Protein AF-0000000084386180 (afdb_homodimer)

Structure (mmCIF, N/CA/C/O backbone):
data_AF-0000000084386180-model_v1
#
loop_
_entity.id
_entity.type
_entity.pdbx_description
1 polymer 'Integral membrane protein'
#
loop_
_atom_site.group_PDB
_atom_site.id
_atom_site.type_symbol
_atom_site.label_atom_id
_atom_site.label_alt_id
_atom_site.label_comp_id
_atom_site.label_asym_id
_atom_site.label_entity_id
_atom_site.label_seq_id
_atom_site.pdbx_PDB_ins_code
_atom_site.Cartn_x
_atom_site.Cartn_y
_atom_site.Cartn_z
_atom_site.occupancy
_atom_site.B_iso_or_equiv
_atom_site.auth_seq_id
_atom_site.auth_comp_id
_atom_site.auth_asym_id
_atom_site.auth_atom_id
_atom_site.pdbx_PDB_model_num
ATOM 1 N N . MET A 1 1 ? 19.297 17.406 8.461 1 89.31 1 MET A N 1
ATOM 2 C CA . MET A 1 1 ? 19.734 17.156 7.094 1 89.31 1 MET A CA 1
ATOM 3 C C . MET A 1 1 ? 20.016 15.68 6.871 1 89.31 1 MET A C 1
ATOM 5 O O . MET A 1 1 ? 19.453 15.062 5.961 1 89.31 1 MET A O 1
ATOM 9 N N . PHE A 1 2 ? 20.781 15.023 7.824 1 96.31 2 PHE A N 1
ATOM 10 C CA . PHE A 1 2 ? 21.109 13.617 7.652 1 96.31 2 PHE A CA 1
ATOM 11 C C . PHE A 1 2 ? 19.859 12.75 7.668 1 96.31 2 PHE A C 1
ATOM 13 O O . PHE A 1 2 ? 19.75 11.789 6.902 1 96.31 2 PHE A O 1
ATOM 20 N N . GLY A 1 3 ? 18.938 13.117 8.461 1 98.44 3 GLY A N 1
ATOM 21 C CA . GLY A 1 3 ? 17.672 12.375 8.484 1 98.44 3 GLY A CA 1
ATOM 22 C C . GLY A 1 3 ? 16.938 12.414 7.156 1 98.44 3 GLY A C 1
ATOM 23 O O . GLY A 1 3 ? 16.375 11.398 6.727 1 98.44 3 GLY A O 1
ATOM 24 N N . ARG A 1 4 ? 17.031 13.508 6.52 1 98.62 4 ARG A N 1
ATOM 25 C CA . ARG A 1 4 ? 16.391 13.641 5.215 1 98.62 4 ARG A CA 1
ATOM 26 C C . ARG 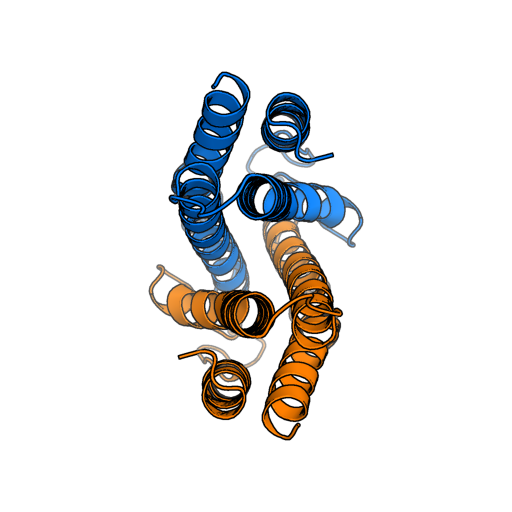A 1 4 ? 17.062 12.75 4.18 1 98.62 4 ARG A C 1
ATOM 28 O O . ARG A 1 4 ? 16.406 12.227 3.277 1 98.62 4 ARG A O 1
ATOM 35 N N . ILE A 1 5 ? 18.328 12.641 4.262 1 98.81 5 ILE A N 1
ATOM 36 C CA . ILE A 1 5 ? 19.062 11.766 3.34 1 98.81 5 ILE A CA 1
ATOM 37 C C . ILE A 1 5 ? 18.594 10.32 3.531 1 98.81 5 ILE A C 1
ATOM 39 O O . ILE A 1 5 ? 18.344 9.609 2.559 1 98.81 5 ILE A O 1
ATOM 43 N N . LEU A 1 6 ? 18.469 9.867 4.809 1 98.94 6 LEU A N 1
ATOM 44 C CA . LEU A 1 6 ? 18.016 8.516 5.09 1 98.94 6 LEU A CA 1
ATOM 45 C C . LEU A 1 6 ? 16.594 8.289 4.562 1 98.94 6 LEU A C 1
ATOM 47 O O . LEU A 1 6 ? 16.328 7.273 3.93 1 98.94 6 LEU A O 1
ATOM 51 N N . LEU A 1 7 ? 15.719 9.258 4.785 1 98.94 7 LEU A N 1
ATOM 52 C CA . LEU A 1 7 ? 14.352 9.164 4.277 1 98.94 7 LEU A CA 1
ATOM 53 C C . LEU A 1 7 ? 14.336 9.164 2.75 1 98.94 7 LEU A C 1
ATOM 55 O O . LEU A 1 7 ? 13.5 8.508 2.133 1 98.94 7 LEU A O 1
ATOM 59 N N . THR A 1 8 ? 15.273 9.898 2.143 1 98.94 8 THR A N 1
ATOM 60 C CA . THR A 1 8 ? 15.367 9.938 0.688 1 98.94 8 THR A CA 1
ATOM 61 C C . THR A 1 8 ? 15.781 8.578 0.134 1 98.94 8 THR A C 1
ATOM 63 O O . THR A 1 8 ? 15.203 8.102 -0.844 1 98.94 8 THR A O 1
ATOM 66 N N . VAL A 1 9 ? 16.781 7.973 0.737 1 98.94 9 VAL A N 1
ATOM 67 C CA . VAL A 1 9 ? 17.219 6.648 0.3 1 98.94 9 VAL A CA 1
ATOM 68 C C . VAL A 1 9 ? 16.062 5.656 0.426 1 98.94 9 VAL A C 1
ATOM 70 O O . VAL A 1 9 ? 15.805 4.875 -0.493 1 98.94 9 VAL A O 1
ATOM 73 N N . ASP A 1 10 ? 15.391 5.699 1.564 1 98.94 10 ASP A N 1
ATOM 74 C CA . ASP A 1 10 ? 14.219 4.848 1.756 1 98.94 10 ASP A CA 1
ATOM 75 C C . ASP A 1 10 ? 13.172 5.105 0.679 1 98.94 10 ASP A C 1
ATOM 77 O O . ASP A 1 10 ? 12.625 4.168 0.093 1 98.94 10 ASP A O 1
ATOM 81 N N . GLY A 1 11 ? 12.852 6.43 0.428 1 98.94 11 GLY A N 1
ATOM 82 C CA . GLY A 1 11 ? 11.883 6.789 -0.601 1 98.94 11 GLY A CA 1
ATOM 83 C C . GLY A 1 11 ? 12.266 6.277 -1.978 1 98.94 11 GLY A C 1
ATOM 84 O O . GLY A 1 11 ? 11.398 5.844 -2.744 1 98.94 11 GLY A O 1
ATOM 85 N N . LEU A 1 12 ? 13.523 6.273 -2.316 1 98.94 12 LEU A N 1
ATOM 86 C CA . LEU A 1 12 ? 14 5.797 -3.609 1 98.94 12 LEU A CA 1
ATOM 87 C C . LEU A 1 12 ? 13.906 4.277 -3.695 1 98.94 12 LEU A C 1
ATOM 89 O O . LEU A 1 12 ? 13.609 3.727 -4.758 1 98.94 12 LEU A O 1
ATOM 93 N N . LEU A 1 13 ? 14.242 3.607 -2.598 1 98.88 13 LEU A N 1
ATOM 94 C CA . LEU A 1 13 ? 14.055 2.16 -2.568 1 98.88 13 LEU A CA 1
ATOM 95 C C . LEU A 1 13 ? 12.609 1.789 -2.85 1 98.88 13 LEU A C 1
ATOM 97 O O . LEU A 1 13 ? 12.336 0.84 -3.588 1 98.88 13 LEU A O 1
ATOM 101 N N . LEU A 1 14 ? 11.68 2.551 -2.277 1 98.94 14 LEU A N 1
ATOM 102 C CA . LEU A 1 14 ? 10.266 2.32 -2.537 1 98.94 14 LEU A CA 1
ATOM 103 C C . LEU A 1 14 ? 9.914 2.662 -3.982 1 98.94 14 LEU A C 1
ATOM 105 O O . LEU A 1 14 ? 9.242 1.885 -4.664 1 98.94 14 LEU A O 1
ATOM 109 N N . LEU A 1 15 ? 10.375 3.744 -4.484 1 98.88 15 LEU A N 1
ATOM 110 C CA . LEU A 1 15 ? 10.008 4.266 -5.793 1 98.88 15 LEU A CA 1
ATOM 111 C C . LEU A 1 15 ? 10.391 3.287 -6.898 1 98.88 15 LEU A C 1
ATOM 113 O O . LEU A 1 15 ? 9.625 3.076 -7.84 1 98.88 15 LEU A O 1
ATOM 117 N N . PHE A 1 16 ? 11.555 2.611 -6.699 1 98.75 16 PHE A N 1
ATOM 118 C CA . PHE A 1 16 ? 12.07 1.829 -7.816 1 98.75 16 PHE A CA 1
ATOM 119 C C . PHE A 1 16 ? 12.234 0.366 -7.422 1 98.75 16 PHE A C 1
ATOM 121 O O . PHE A 1 16 ? 12.297 -0.511 -8.289 1 98.75 16 PHE A O 1
ATOM 128 N N . GLY A 1 17 ? 12.398 0.074 -6.184 1 98.38 17 GLY A N 1
ATOM 129 C CA . GLY A 1 17 ? 12.836 -1.23 -5.719 1 98.38 17 GLY A CA 1
ATOM 130 C C . GLY A 1 17 ? 11.914 -2.357 -6.133 1 98.38 17 GLY A C 1
ATOM 131 O O . GLY A 1 17 ? 12.367 -3.396 -6.617 1 98.38 17 GLY A O 1
ATOM 132 N N . ALA A 1 18 ? 10.609 -2.146 -5.914 1 98.56 18 ALA A N 1
ATOM 133 C CA . ALA A 1 18 ? 9.664 -3.209 -6.246 1 98.56 18 ALA A CA 1
ATOM 134 C C . ALA A 1 18 ? 9.672 -3.506 -7.742 1 98.56 18 ALA A C 1
ATOM 136 O O . ALA A 1 18 ? 9.57 -4.664 -8.156 1 98.56 18 ALA A O 1
ATOM 137 N N . PHE A 1 19 ? 9.773 -2.465 -8.602 1 98.69 19 PHE A N 1
ATOM 138 C CA . PHE A 1 19 ? 9.82 -2.691 -10.039 1 98.69 19 PHE A CA 1
ATOM 139 C C . PHE A 1 19 ? 11.086 -3.439 -10.43 1 98.69 19 PHE A C 1
ATOM 141 O O . PHE A 1 19 ? 11.062 -4.309 -11.297 1 98.69 19 PHE A O 1
ATOM 148 N N . MET A 1 20 ? 12.18 -3.166 -9.805 1 98 20 MET A N 1
ATOM 149 C CA . MET A 1 20 ? 13.438 -3.863 -10.07 1 98 20 MET A CA 1
ATOM 150 C C . MET A 1 20 ? 13.359 -5.32 -9.625 1 98 20 MET A C 1
ATOM 152 O O . MET A 1 20 ? 13.883 -6.211 -10.297 1 98 20 MET A O 1
ATOM 156 N N . ALA A 1 21 ? 12.719 -5.59 -8.578 1 98.12 21 ALA A N 1
ATOM 157 C CA . ALA A 1 21 ? 12.68 -6.922 -7.973 1 98.12 21 ALA A CA 1
ATOM 158 C C . ALA A 1 21 ? 11.625 -7.797 -8.641 1 98.12 21 ALA A C 1
ATOM 160 O O . ALA A 1 21 ? 11.766 -9.023 -8.695 1 98.12 21 ALA A O 1
ATOM 161 N N . ASP A 1 22 ? 10.578 -7.117 -9.203 1 98.69 22 ASP A N 1
ATOM 162 C CA . ASP A 1 22 ? 9.406 -7.93 -9.516 1 98.69 22 ASP A CA 1
ATOM 163 C C . ASP A 1 22 ? 9.141 -7.961 -11.016 1 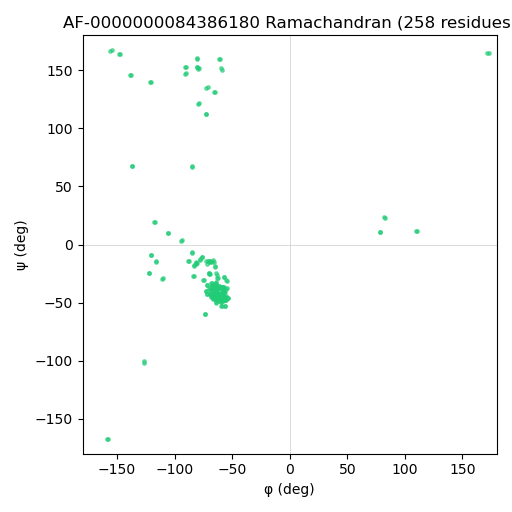98.69 22 ASP A C 1
ATOM 165 O O . ASP A 1 22 ? 8.359 -8.781 -11.5 1 98.69 22 ASP A O 1
ATOM 169 N N . TRP A 1 23 ? 9.734 -7.094 -11.797 1 98.62 23 TRP A N 1
ATOM 170 C CA . TRP A 1 23 ? 9.531 -7.082 -13.242 1 98.62 23 TRP A CA 1
ATOM 171 C C . TRP A 1 23 ? 10.477 -8.062 -13.93 1 98.62 23 TRP A C 1
ATOM 173 O O . TRP A 1 23 ? 11.352 -7.652 -14.703 1 98.62 23 TRP A O 1
ATOM 183 N N . ASN A 1 24 ? 10.266 -9.312 -13.688 1 98.38 24 ASN A N 1
ATOM 184 C CA . ASN A 1 24 ? 11.164 -10.344 -14.211 1 98.38 24 ASN A CA 1
ATOM 185 C C . ASN A 1 24 ? 10.477 -11.703 -14.258 1 98.38 24 ASN A C 1
ATOM 187 O O . ASN A 1 24 ? 9.266 -11.805 -14.039 1 98.38 24 ASN A O 1
ATOM 191 N N . GLU A 1 25 ? 11.188 -12.805 -14.469 1 97.88 25 GLU A N 1
ATOM 192 C CA . GLU A 1 25 ? 10.664 -14.133 -14.758 1 97.88 25 GLU A CA 1
ATOM 193 C C . GLU A 1 25 ? 10.219 -14.844 -13.484 1 97.88 25 GLU A C 1
ATOM 195 O O . GLU A 1 25 ? 9.484 -15.836 -13.547 1 97.88 25 GLU A O 1
ATOM 200 N N . THR A 1 26 ? 10.633 -14.367 -12.297 1 98.06 26 THR A N 1
ATOM 201 C CA . THR A 1 26 ? 10.227 -15.031 -11.062 1 98.06 26 THR A CA 1
ATOM 202 C C . THR A 1 26 ? 8.906 -14.461 -10.555 1 98.06 26 THR A C 1
ATOM 204 O O . THR A 1 26 ? 8.305 -15.016 -9.633 1 98.06 26 THR A O 1
ATOM 207 N N . HIS A 1 27 ? 8.492 -13.281 -11.117 1 98.44 27 HIS A N 1
ATOM 208 C CA . HIS A 1 27 ? 7.297 -12.594 -10.641 1 98.44 27 HIS A CA 1
ATOM 209 C C . HIS A 1 27 ? 6.332 -12.297 -11.781 1 98.44 27 HIS A C 1
ATOM 211 O O . HIS A 1 27 ? 5.676 -13.211 -12.297 1 98.44 27 HIS A O 1
ATOM 217 N N . ILE A 1 28 ? 6.332 -11.07 -12.266 1 98.31 28 ILE A N 1
ATOM 218 C CA . ILE A 1 28 ? 5.297 -10.594 -13.18 1 98.31 28 ILE A CA 1
ATOM 219 C C . ILE A 1 28 ? 5.344 -11.398 -14.477 1 98.31 28 ILE A C 1
ATOM 221 O O . ILE A 1 28 ? 4.316 -11.602 -15.125 1 98.31 28 ILE A O 1
ATOM 225 N N . HIS A 1 29 ? 6.484 -11.961 -14.852 1 98.38 29 HIS A N 1
ATOM 226 C CA . HIS A 1 29 ? 6.637 -12.711 -16.094 1 98.38 29 HIS A CA 1
ATOM 227 C C . HIS A 1 29 ? 6.711 -14.203 -15.82 1 98.38 29 HIS A C 1
ATOM 229 O O . HIS A 1 29 ? 7.07 -14.984 -16.703 1 98.38 29 HIS A O 1
ATOM 235 N N . ASN A 1 30 ? 6.43 -14.594 -14.586 1 98.31 30 ASN A N 1
ATOM 236 C CA . ASN A 1 30 ? 6.398 -16.016 -14.242 1 98.31 30 ASN A CA 1
ATOM 237 C C . ASN A 1 30 ? 5.168 -16.703 -14.812 1 98.31 30 ASN A C 1
ATOM 239 O O . ASN A 1 30 ? 4.039 -16.391 -14.422 1 98.31 30 ASN A O 1
ATOM 243 N N . PRO A 1 31 ? 5.316 -17.578 -15.75 1 97.44 31 PRO A N 1
ATOM 244 C CA . PRO A 1 31 ? 4.148 -18.203 -16.375 1 97.44 31 PRO A CA 1
ATOM 245 C C . PRO A 1 31 ? 3.369 -19.094 -15.398 1 97.44 31 PRO A C 1
ATOM 247 O O . PRO A 1 31 ? 2.225 -19.453 -15.672 1 97.44 31 PRO A O 1
ATOM 250 N N . ARG A 1 32 ? 3.908 -19.438 -14.234 1 97.56 32 ARG A N 1
ATOM 251 C CA . ARG A 1 32 ? 3.24 -20.281 -13.258 1 97.56 32 ARG A CA 1
ATOM 252 C C . ARG A 1 32 ? 2.295 -19.469 -12.383 1 97.56 32 ARG A C 1
ATOM 254 O O . ARG A 1 32 ? 1.483 -20.031 -11.641 1 97.56 32 ARG A O 1
ATOM 261 N N . TRP A 1 33 ? 2.508 -18.141 -12.367 1 98.56 33 TRP A N 1
ATOM 262 C CA . TRP A 1 33 ? 1.597 -17.312 -11.586 1 98.56 33 TRP A CA 1
ATOM 263 C C . TRP A 1 33 ? 0.291 -17.094 -12.336 1 98.56 33 TRP A C 1
ATOM 265 O O . TRP A 1 33 ? 0.293 -16.547 -13.445 1 98.56 33 TRP A O 1
ATOM 275 N N . PRO A 1 34 ? -0.833 -17.469 -11.773 1 98.62 34 PRO A N 1
ATOM 276 C CA . PRO A 1 34 ? -2.109 -17.141 -12.414 1 98.62 34 PRO A CA 1
ATOM 277 C C . PRO A 1 34 ? -2.342 -15.648 -12.562 1 98.62 34 PRO A C 1
ATOM 279 O O . PRO A 1 34 ? -1.746 -14.852 -11.828 1 98.62 34 PRO A O 1
ATOM 282 N N . PRO A 1 35 ? -3.189 -15.281 -13.43 1 98.75 35 PRO A N 1
ATOM 283 C CA . PRO A 1 35 ? -3.363 -13.867 -13.773 1 98.75 35 PRO A CA 1
ATOM 284 C C . PRO A 1 35 ? -3.738 -13.008 -12.562 1 98.75 35 PRO A C 1
ATOM 286 O O . PRO A 1 35 ? -3.262 -11.883 -12.438 1 98.75 35 PRO A O 1
ATOM 289 N N . HIS A 1 36 ? -4.59 -13.508 -11.656 1 98.88 36 HIS A N 1
ATOM 290 C CA . HIS A 1 36 ? -5.02 -12.688 -10.531 1 98.88 36 HIS A CA 1
ATOM 291 C C . HIS A 1 36 ? -3.908 -12.555 -9.492 1 98.88 36 HIS A C 1
ATOM 293 O O . HIS A 1 36 ? -3.818 -11.539 -8.797 1 98.88 36 HIS A O 1
ATOM 299 N N . ALA A 1 37 ? -3.062 -13.555 -9.352 1 98.81 37 ALA A N 1
ATOM 300 C CA . ALA A 1 37 ? -1.868 -13.422 -8.523 1 98.81 37 ALA A CA 1
ATOM 301 C C . ALA A 1 37 ? -0.942 -12.336 -9.062 1 98.81 37 ALA A C 1
ATOM 303 O O . ALA A 1 37 ? -0.407 -11.539 -8.289 1 98.81 37 ALA A O 1
ATOM 304 N N . LYS A 1 38 ? -0.771 -12.336 -10.414 1 98.88 38 LYS A N 1
ATOM 305 C CA . LYS A 1 38 ? 0.016 -11.281 -11.039 1 98.88 38 LYS A CA 1
ATOM 306 C C . LYS A 1 38 ? -0.574 -9.906 -10.742 1 98.88 38 LYS A C 1
ATOM 308 O O . LYS A 1 38 ? 0.161 -8.93 -10.594 1 98.88 38 LYS A O 1
ATOM 313 N N . PHE A 1 39 ? -1.877 -9.828 -10.695 1 98.94 39 PHE A N 1
ATOM 314 C CA . PHE A 1 39 ? -2.574 -8.594 -10.352 1 98.94 39 PHE A CA 1
ATOM 315 C C . PHE A 1 39 ? -2.117 -8.07 -9 1 98.94 39 PHE A C 1
ATOM 317 O O . PHE A 1 39 ? -1.812 -6.883 -8.852 1 98.94 39 PHE A O 1
ATOM 324 N N . HIS A 1 40 ? -2.061 -8.93 -7.973 1 98.94 40 HIS A N 1
ATOM 325 C CA . HIS A 1 40 ? -1.637 -8.492 -6.648 1 98.94 40 HIS A CA 1
ATOM 326 C C . HIS A 1 40 ? -0.172 -8.07 -6.648 1 98.94 40 HIS A C 1
ATOM 328 O O . HIS A 1 40 ? 0.207 -7.133 -5.945 1 98.94 40 HIS A O 1
ATOM 334 N N . ASN A 1 41 ? 0.649 -8.773 -7.383 1 98.94 41 ASN A N 1
ATOM 335 C CA . ASN A 1 41 ? 2.037 -8.352 -7.531 1 98.94 41 ASN A CA 1
ATOM 336 C C . ASN A 1 41 ? 2.139 -6.961 -8.148 1 98.94 41 ASN A C 1
ATOM 338 O O . ASN A 1 41 ? 2.871 -6.105 -7.648 1 98.94 41 ASN A O 1
ATOM 342 N N . ALA A 1 42 ? 1.434 -6.758 -9.242 1 98.94 42 ALA A N 1
ATOM 343 C CA . ALA A 1 42 ? 1.412 -5.453 -9.898 1 98.94 42 ALA A CA 1
ATOM 344 C C . ALA A 1 42 ? 0.922 -4.371 -8.938 1 98.94 42 ALA A C 1
ATOM 346 O O . ALA A 1 42 ? 1.452 -3.256 -8.93 1 98.94 42 ALA A O 1
ATOM 347 N N . GLN A 1 43 ? -0.074 -4.684 -8.164 1 98.94 43 GLN A N 1
ATOM 348 C CA . GLN A 1 43 ? -0.618 -3.744 -7.191 1 98.94 43 GLN A CA 1
ATOM 349 C C . GLN A 1 43 ? 0.434 -3.355 -6.156 1 98.94 43 GLN A C 1
ATOM 351 O O . GLN A 1 43 ? 0.562 -2.18 -5.805 1 98.94 43 GLN A O 1
ATOM 356 N N . THR A 1 44 ? 1.217 -4.367 -5.676 1 98.94 44 THR A N 1
ATOM 357 C CA . THR A 1 44 ? 2.266 -4.062 -4.711 1 98.94 44 THR A CA 1
ATOM 358 C C . THR A 1 44 ? 3.365 -3.223 -5.355 1 98.94 44 THR A C 1
ATOM 360 O O . THR A 1 44 ? 3.922 -2.324 -4.723 1 98.94 44 THR A O 1
ATOM 363 N N . MET A 1 45 ? 3.674 -3.482 -6.613 1 98.94 45 MET A N 1
ATOM 364 C CA . MET A 1 45 ? 4.668 -2.676 -7.316 1 98.94 45 MET A CA 1
ATOM 365 C C . MET A 1 45 ? 4.215 -1.223 -7.422 1 98.94 45 MET A C 1
ATOM 367 O O . MET A 1 45 ? 4.984 -0.304 -7.145 1 98.94 45 MET A O 1
ATOM 371 N N . THR A 1 46 ? 2.992 -1.067 -7.789 1 98.94 46 THR A N 1
ATOM 372 C CA . THR A 1 46 ? 2.443 0.273 -7.953 1 98.94 46 THR A CA 1
ATOM 373 C C . THR A 1 46 ? 2.357 0.99 -6.609 1 98.94 46 THR A C 1
ATOM 375 O O . THR A 1 46 ? 2.744 2.154 -6.492 1 98.94 46 THR A O 1
ATOM 378 N N . LEU A 1 47 ? 1.883 0.29 -5.574 1 98.94 47 LEU A N 1
ATOM 379 C CA . LEU A 1 47 ? 1.796 0.878 -4.242 1 98.94 47 LEU A CA 1
ATOM 380 C C . LEU A 1 47 ? 3.176 1.291 -3.738 1 98.94 47 LEU A C 1
ATOM 382 O O . LEU A 1 47 ? 3.324 2.344 -3.113 1 98.94 47 LEU A O 1
ATOM 386 N N . SER A 1 48 ? 4.145 0.431 -3.963 1 98.94 48 SER A N 1
ATOM 387 C CA . SER A 1 48 ? 5.508 0.773 -3.568 1 98.94 48 SER A CA 1
ATOM 388 C C . SER A 1 48 ? 5.934 2.111 -4.16 1 98.94 48 SER A C 1
ATOM 390 O O . SER A 1 48 ? 6.434 2.982 -3.445 1 98.94 48 SER A O 1
ATOM 392 N N . SER A 1 49 ? 5.691 2.332 -5.402 1 98.94 49 SER A N 1
ATOM 393 C CA . SER A 1 49 ? 6.121 3.549 -6.082 1 98.94 49 SER A CA 1
ATOM 394 C C . SER A 1 49 ? 5.344 4.762 -5.59 1 98.94 49 SER A C 1
ATOM 396 O O . SER A 1 49 ? 5.914 5.84 -5.398 1 98.94 49 SER A O 1
ATOM 398 N N . ILE A 1 50 ? 4.035 4.625 -5.402 1 98.94 50 ILE A N 1
ATOM 399 C CA . ILE A 1 50 ? 3.215 5.719 -4.898 1 98.94 50 ILE A CA 1
ATOM 400 C C . ILE A 1 50 ? 3.689 6.117 -3.504 1 98.94 50 ILE A C 1
ATOM 402 O O . ILE A 1 50 ? 3.869 7.305 -3.219 1 98.94 50 ILE A O 1
ATOM 406 N N . LEU A 1 51 ? 3.922 5.129 -2.643 1 98.94 51 LEU A N 1
ATOM 407 C CA . LEU A 1 51 ? 4.383 5.387 -1.283 1 98.94 51 LEU A CA 1
ATOM 408 C C . LEU A 1 51 ? 5.773 6.012 -1.292 1 98.94 51 LEU A C 1
ATOM 410 O O . LEU A 1 51 ? 6.078 6.871 -0.46 1 98.94 51 LEU A O 1
ATOM 414 N N . GLY A 1 52 ? 6.605 5.566 -2.225 1 98.94 52 GLY A N 1
ATOM 415 C CA . GLY A 1 52 ? 7.926 6.164 -2.357 1 98.94 52 GLY A CA 1
ATOM 416 C C . GLY A 1 52 ? 7.879 7.633 -2.736 1 98.94 52 GLY A C 1
ATOM 417 O O . GLY A 1 52 ? 8.547 8.461 -2.117 1 98.94 52 GLY A O 1
ATOM 418 N N . ALA A 1 53 ? 7.082 7.961 -3.748 1 98.94 53 ALA A N 1
ATOM 419 C CA . ALA A 1 53 ? 6.926 9.352 -4.172 1 98.94 53 ALA A CA 1
ATOM 420 C C . ALA A 1 53 ? 6.379 10.211 -3.035 1 98.94 53 ALA A C 1
ATOM 422 O O . ALA A 1 53 ? 6.836 11.336 -2.826 1 98.94 53 ALA A O 1
ATOM 423 N N . ALA A 1 54 ? 5.418 9.688 -2.312 1 98.94 54 ALA A N 1
ATOM 424 C CA . ALA A 1 54 ? 4.828 10.414 -1.195 1 98.94 54 ALA A CA 1
ATOM 425 C C . ALA A 1 54 ? 5.84 10.602 -0.066 1 98.94 54 ALA A C 1
ATOM 427 O O . ALA A 1 54 ? 5.879 11.656 0.574 1 98.94 54 ALA A O 1
ATOM 428 N N . THR A 1 55 ? 6.621 9.523 0.234 1 98.94 55 THR A N 1
ATOM 429 C CA . THR A 1 55 ? 7.68 9.633 1.232 1 98.94 55 THR A CA 1
ATOM 430 C C . THR A 1 55 ? 8.641 10.766 0.884 1 98.94 55 THR A C 1
ATOM 432 O O . THR A 1 55 ? 8.969 11.594 1.737 1 98.94 55 THR A O 1
ATOM 435 N N . LEU A 1 56 ? 9.031 10.852 -0.365 1 98.94 56 LEU A N 1
ATOM 436 C CA . LEU A 1 56 ? 9.945 11.898 -0.811 1 98.94 56 LEU A CA 1
ATOM 437 C C . LEU A 1 56 ? 9.281 13.273 -0.71 1 98.94 56 LEU A C 1
ATOM 439 O O . LEU A 1 56 ? 9.914 14.242 -0.294 1 98.94 56 LEU A O 1
ATOM 443 N N . TYR A 1 57 ? 8.055 13.391 -1.109 1 98.94 57 TYR A N 1
ATOM 444 C CA . TYR A 1 57 ? 7.328 14.648 -1.022 1 98.94 57 TYR A CA 1
ATOM 445 C C . TYR A 1 57 ? 7.316 15.18 0.407 1 98.94 57 TYR A C 1
ATOM 447 O O . TYR A 1 57 ? 7.695 16.328 0.656 1 98.94 57 TYR A O 1
ATOM 455 N N . PHE A 1 58 ? 6.895 14.359 1.419 1 98.75 58 PHE A N 1
ATOM 456 C CA . PHE A 1 58 ? 6.766 14.812 2.801 1 98.75 58 PHE A CA 1
ATOM 457 C C . PHE A 1 58 ? 8.133 15.062 3.42 1 98.75 58 PHE A C 1
ATOM 459 O O . PHE A 1 58 ? 8.266 15.844 4.363 1 98.75 58 PHE A O 1
ATOM 466 N N . THR A 1 59 ? 9.141 14.375 2.889 1 98.81 59 THR A N 1
ATOM 467 C CA . THR A 1 59 ? 10.5 14.586 3.371 1 98.81 59 THR A CA 1
ATOM 468 C C . THR A 1 59 ? 11 15.984 3.01 1 98.81 59 THR A C 1
ATOM 470 O O . THR A 1 59 ? 11.703 16.625 3.795 1 98.81 59 THR A O 1
ATOM 473 N N . TRP A 1 60 ? 10.57 16.516 1.851 1 98.56 60 TRP A N 1
ATOM 474 C CA . TRP A 1 60 ? 11.273 17.703 1.34 1 98.56 60 TRP A CA 1
ATOM 475 C C . TRP A 1 60 ? 10.32 18.875 1.196 1 98.56 60 TRP A C 1
ATOM 477 O O . TRP A 1 60 ? 10.75 20 0.916 1 98.56 60 TRP A O 1
ATOM 487 N N . ARG A 1 61 ? 9.031 18.609 1.366 1 97.94 61 ARG A N 1
ATOM 488 C CA . ARG A 1 61 ? 8.109 19.719 1.167 1 97.94 61 ARG A CA 1
ATOM 489 C C . ARG A 1 61 ? 8.422 20.875 2.129 1 97.94 61 ARG A C 1
ATOM 491 O O . ARG A 1 61 ? 8.969 20.641 3.211 1 97.94 61 ARG A O 1
ATOM 498 N N . ALA A 1 62 ? 8.125 22.094 1.704 1 97.38 62 ALA A N 1
ATOM 499 C CA . ALA A 1 62 ? 8.242 23.266 2.57 1 97.38 62 ALA A CA 1
ATOM 500 C C . ALA A 1 62 ? 7.156 23.281 3.643 1 97.38 62 ALA A C 1
ATOM 502 O O . ALA A 1 62 ? 6.004 22.922 3.369 1 97.38 62 ALA A O 1
ATOM 503 N N . ASN A 1 63 ? 7.531 23.594 4.902 1 94.81 63 ASN A N 1
ATOM 504 C CA . ASN A 1 63 ? 6.617 23.672 6.039 1 94.81 63 ASN A CA 1
ATOM 505 C C . ASN A 1 63 ? 6.645 25.062 6.684 1 94.81 63 ASN A C 1
ATOM 507 O O . ASN A 1 63 ? 7.707 25.672 6.797 1 94.81 63 ASN A O 1
ATOM 511 N N . ALA A 1 64 ? 5.523 25.562 7.062 1 93.5 64 ALA A N 1
ATOM 512 C CA . ALA A 1 64 ? 5.371 26.922 7.559 1 93.5 64 ALA A CA 1
ATOM 513 C C . ALA A 1 64 ? 5.844 27.047 9.008 1 93.5 64 ALA A C 1
ATOM 515 O O . ALA A 1 64 ? 6.012 28.141 9.523 1 93.5 64 ALA A O 1
ATOM 516 N N . SER A 1 65 ? 6.047 26.016 9.68 1 92.62 65 SER A N 1
ATOM 517 C CA . SER A 1 65 ? 6.473 26.016 11.078 1 92.62 65 SER A CA 1
ATOM 518 C C . SER A 1 65 ? 7.215 24.734 11.43 1 92.62 65 SER A C 1
ATOM 520 O O . SER A 1 65 ? 7.164 23.75 10.68 1 92.62 65 SER A O 1
ATOM 522 N N . ALA A 1 66 ? 7.832 24.766 12.555 1 93.06 66 ALA A N 1
ATOM 523 C CA . ALA A 1 66 ? 8.57 23.594 13.023 1 93.06 66 ALA A CA 1
ATOM 524 C C . ALA A 1 66 ? 7.629 22.438 13.352 1 93.06 66 ALA A C 1
ATOM 526 O O . ALA A 1 66 ? 7.973 21.281 13.164 1 93.06 66 ALA A O 1
ATOM 527 N N . VAL A 1 67 ? 6.52 22.781 13.844 1 91.94 67 VAL A N 1
ATOM 528 C CA . VAL A 1 67 ? 5.52 21.781 14.203 1 91.94 67 VAL A CA 1
ATOM 529 C C . VAL A 1 67 ? 5.043 21.047 12.945 1 91.94 67 VAL A C 1
ATOM 531 O O . VAL A 1 67 ? 4.93 19.828 12.938 1 91.94 67 VAL A O 1
ATOM 534 N N . MET A 1 68 ? 4.836 21.75 11.859 1 93.44 68 MET A N 1
ATOM 535 C CA . MET A 1 68 ? 4.406 21.156 10.594 1 93.44 68 MET A CA 1
ATOM 536 C C . MET A 1 68 ? 5.527 20.328 9.977 1 93.44 68 MET A C 1
ATOM 538 O O . MET A 1 68 ? 5.27 19.297 9.344 1 93.44 68 MET A O 1
ATOM 542 N N . ALA A 1 69 ? 6.727 20.812 10.117 1 95.62 69 ALA A N 1
ATOM 543 C CA . ALA A 1 69 ? 7.867 20.047 9.617 1 95.62 69 ALA A CA 1
ATOM 544 C C . ALA A 1 69 ? 7.973 18.688 10.336 1 95.62 69 ALA A C 1
ATOM 546 O O . ALA A 1 69 ? 8.195 17.656 9.695 1 95.62 69 ALA A O 1
ATOM 547 N N . ARG A 1 70 ? 7.816 18.688 11.617 1 96.25 70 ARG A N 1
ATOM 548 C CA . ARG A 1 70 ? 7.871 17.469 12.398 1 96.25 70 ARG A CA 1
ATOM 549 C C . ARG A 1 70 ? 6.789 16.484 11.961 1 96.25 70 ARG A C 1
ATOM 551 O O . ARG A 1 70 ? 7.043 15.289 11.828 1 96.25 70 ARG A O 1
ATOM 558 N N . GLU A 1 71 ? 5.637 16.969 11.75 1 96.06 71 GLU A N 1
ATOM 559 C CA . GLU A 1 71 ? 4.543 16.141 11.273 1 96.06 71 GLU A CA 1
ATOM 560 C C . GLU A 1 71 ? 4.855 15.547 9.898 1 96.06 71 GLU A C 1
ATOM 562 O O . GLU A 1 71 ? 4.559 14.383 9.633 1 96.06 71 GLU A O 1
ATOM 567 N N . SER A 1 72 ? 5.414 16.422 9.031 1 97.94 72 SER A N 1
ATOM 568 C CA . SER A 1 72 ? 5.797 15.938 7.707 1 97.94 72 SER A CA 1
ATOM 569 C C . SER A 1 72 ? 6.781 14.773 7.801 1 97.94 72 SER A C 1
ATOM 571 O O . SER A 1 72 ? 6.652 13.789 7.078 1 97.94 72 SER A O 1
ATOM 573 N N . PHE A 1 73 ? 7.73 14.859 8.719 1 98.5 73 PHE A N 1
ATOM 574 C CA . PHE A 1 73 ? 8.703 13.781 8.883 1 98.5 73 PHE A CA 1
ATOM 575 C C . PHE A 1 73 ? 8.039 12.523 9.422 1 98.5 73 PHE A C 1
ATOM 577 O O . PHE A 1 73 ? 8.367 11.414 9.008 1 98.5 73 PHE A O 1
ATOM 584 N N . ARG A 1 74 ? 7.133 12.648 10.328 1 98.31 74 ARG A N 1
ATOM 585 C CA . ARG A 1 74 ? 6.414 11.492 10.867 1 98.31 74 ARG A CA 1
ATOM 586 C C . ARG A 1 74 ? 5.621 10.789 9.766 1 98.31 74 ARG A C 1
ATOM 588 O O . ARG A 1 74 ? 5.625 9.555 9.688 1 98.31 74 ARG A O 1
ATOM 595 N N . ILE A 1 75 ? 4.973 11.57 8.945 1 98.69 75 ILE A N 1
ATOM 596 C CA . ILE A 1 75 ? 4.195 11.008 7.844 1 98.69 75 ILE A CA 1
ATOM 597 C C . ILE A 1 75 ? 5.129 10.336 6.844 1 98.69 75 ILE A C 1
ATOM 599 O O . ILE A 1 75 ? 4.859 9.219 6.383 1 98.69 75 ILE A O 1
ATOM 603 N N . ALA A 1 76 ? 6.215 10.984 6.512 1 98.88 76 ALA A N 1
ATOM 604 C CA . ALA A 1 76 ? 7.207 10.383 5.621 1 98.88 76 ALA A CA 1
ATOM 605 C C . ALA A 1 76 ? 7.691 9.039 6.168 1 98.88 76 ALA A C 1
ATOM 607 O O . ALA A 1 76 ? 7.812 8.07 5.418 1 98.88 76 ALA A O 1
ATOM 608 N N . GLY A 1 77 ? 8.023 9.031 7.473 1 98.88 77 GLY A N 1
ATOM 609 C CA . GLY A 1 77 ? 8.461 7.785 8.094 1 98.88 77 GLY A CA 1
ATOM 610 C C . GLY A 1 77 ? 7.41 6.691 8.031 1 98.88 77 GLY A C 1
ATOM 611 O O . GLY A 1 77 ? 7.73 5.531 7.762 1 98.88 77 GLY A O 1
ATOM 612 N N . PHE A 1 78 ? 6.188 7.035 8.32 1 98.94 78 PHE A N 1
ATOM 613 C CA . PHE A 1 78 ? 5.07 6.102 8.242 1 98.94 78 PHE A CA 1
ATOM 614 C C . PHE A 1 78 ? 4.926 5.551 6.824 1 98.94 78 PHE A C 1
ATOM 616 O O . PHE A 1 78 ? 4.918 4.336 6.625 1 98.94 78 PHE A O 1
ATOM 623 N N . LEU A 1 79 ? 4.84 6.449 5.82 1 98.94 79 LEU A N 1
ATOM 624 C CA . LEU A 1 79 ? 4.688 6.055 4.426 1 98.94 79 LEU A CA 1
ATOM 625 C C . LEU A 1 79 ? 5.887 5.234 3.959 1 98.94 79 LEU A C 1
ATOM 627 O O . LEU A 1 79 ? 5.73 4.27 3.211 1 98.94 79 LEU A O 1
ATOM 631 N N . GLY A 1 80 ? 7.039 5.578 4.449 1 98.94 80 GLY A N 1
ATOM 632 C CA . GLY A 1 80 ? 8.273 4.906 4.066 1 98.94 80 GLY A CA 1
ATOM 633 C C . GLY A 1 80 ? 8.438 3.545 4.719 1 98.94 80 GLY A C 1
ATOM 634 O O . GLY A 1 80 ? 9.305 2.76 4.316 1 98.94 80 GLY A O 1
ATOM 635 N N . SER A 1 81 ? 7.594 3.178 5.723 1 98.94 81 SER A N 1
ATOM 636 C CA . SER A 1 81 ? 7.816 1.96 6.5 1 98.94 81 SER A CA 1
ATOM 637 C C . SER A 1 81 ? 6.754 0.909 6.188 1 98.94 81 SER A C 1
ATOM 639 O O . SER A 1 81 ? 7.02 -0.292 6.281 1 98.94 81 SER A O 1
ATOM 641 N N . ILE A 1 82 ? 5.566 1.333 5.82 1 98.94 82 ILE A N 1
ATOM 642 C CA . ILE A 1 82 ? 4.418 0.437 5.906 1 98.94 82 ILE A CA 1
ATOM 643 C C . ILE A 1 82 ? 4.516 -0.629 4.816 1 98.94 82 ILE A C 1
ATOM 645 O O . ILE A 1 82 ? 4.098 -1.771 5.02 1 98.94 82 ILE A O 1
ATOM 649 N N . TYR A 1 83 ? 5.043 -0.32 3.609 1 98.94 83 TYR A N 1
ATOM 650 C CA . TYR A 1 83 ? 5.211 -1.304 2.547 1 98.94 83 TYR A CA 1
ATOM 651 C C . TYR A 1 83 ? 6.066 -2.475 3.016 1 98.94 83 TYR A C 1
ATOM 653 O O . TYR A 1 83 ? 5.711 -3.637 2.803 1 98.94 83 TYR A O 1
ATOM 661 N N . TRP A 1 84 ? 7.16 -2.115 3.648 1 98.94 84 TRP A N 1
ATOM 662 C CA . TRP A 1 84 ? 8.125 -3.102 4.117 1 98.94 84 TRP A CA 1
ATOM 663 C C . TRP A 1 84 ? 7.578 -3.877 5.312 1 98.94 84 TRP A C 1
ATOM 665 O O . TRP A 1 84 ? 7.77 -5.094 5.41 1 98.94 84 TRP A O 1
ATOM 675 N N . ALA A 1 85 ? 6.941 -3.193 6.227 1 98.94 85 ALA A N 1
ATOM 676 C CA . ALA A 1 85 ? 6.32 -3.85 7.375 1 98.94 85 ALA A CA 1
ATOM 677 C C . ALA A 1 85 ? 5.254 -4.844 6.926 1 98.94 85 ALA A C 1
ATOM 679 O O . ALA A 1 85 ? 5.148 -5.941 7.477 1 98.94 85 ALA A O 1
ATOM 680 N N . ALA A 1 86 ? 4.461 -4.461 5.961 1 98.94 86 ALA A N 1
ATOM 681 C CA . ALA A 1 86 ? 3.459 -5.367 5.41 1 98.94 86 ALA A CA 1
ATOM 682 C C . ALA A 1 86 ? 4.117 -6.594 4.781 1 98.94 86 ALA A C 1
ATOM 684 O O . ALA A 1 86 ? 3.568 -7.699 4.84 1 98.94 86 ALA A O 1
ATOM 685 N N . GLY A 1 87 ? 5.273 -6.375 4.113 1 98.88 87 GLY A N 1
ATOM 686 C CA . GLY A 1 87 ? 6.031 -7.508 3.605 1 98.88 87 GLY A CA 1
ATOM 687 C C . GLY A 1 87 ? 6.43 -8.492 4.691 1 98.88 87 GLY A C 1
ATOM 688 O O . GLY A 1 87 ? 6.262 -9.703 4.531 1 98.88 87 GLY A O 1
ATOM 689 N N . TRP A 1 88 ? 6.934 -7.965 5.738 1 98.88 88 TRP A N 1
ATOM 690 C CA . TRP A 1 88 ? 7.27 -8.82 6.875 1 98.88 88 TRP A CA 1
ATOM 691 C C . TRP A 1 88 ? 6.031 -9.547 7.395 1 98.88 88 TRP A C 1
ATOM 693 O O . TRP A 1 88 ? 6.078 -10.75 7.656 1 98.88 88 TRP A O 1
ATOM 703 N N . ALA A 1 89 ? 4.93 -8.906 7.551 1 98.88 89 ALA A N 1
ATOM 704 C CA . ALA A 1 89 ? 3.689 -9.484 8.07 1 98.88 89 ALA A CA 1
ATOM 705 C C . ALA A 1 89 ? 3.172 -10.594 7.16 1 98.88 89 ALA A C 1
ATOM 707 O O . ALA A 1 89 ? 2.496 -11.516 7.617 1 98.88 89 ALA A O 1
ATOM 708 N N . SER A 1 90 ? 3.488 -10.484 5.883 1 98.75 90 SER A N 1
ATOM 709 C CA . SER A 1 90 ? 3.01 -11.453 4.906 1 98.75 90 SER A CA 1
ATOM 710 C C . SER A 1 90 ? 3.436 -12.867 5.277 1 98.75 90 SER A C 1
ATOM 712 O O . SER A 1 90 ? 2.738 -13.836 4.961 1 98.75 90 SER A O 1
ATOM 714 N N . LEU A 1 91 ? 4.562 -13 5.98 1 98.38 91 LEU A N 1
ATOM 715 C CA . LEU A 1 91 ? 5.109 -14.312 6.312 1 98.38 91 LEU A CA 1
ATOM 716 C C . LEU A 1 91 ? 4.242 -15.023 7.348 1 98.38 91 LEU A C 1
ATOM 718 O O . LEU A 1 91 ? 4.371 -16.234 7.551 1 98.38 91 LEU A O 1
ATOM 722 N N . LEU A 1 92 ? 3.375 -14.312 7.969 1 98.5 92 LEU A N 1
ATOM 723 C CA . LEU A 1 92 ? 2.504 -14.891 8.992 1 98.5 92 LEU A CA 1
ATOM 724 C C . LEU A 1 92 ? 1.271 -15.523 8.352 1 98.5 92 LEU A C 1
ATOM 726 O O . LEU A 1 92 ? 0.482 -16.172 9.039 1 98.5 92 LEU A O 1
ATOM 730 N N . PHE A 1 93 ? 1.029 -15.398 7.062 1 98.81 93 PHE A N 1
ATOM 731 C CA . PHE A 1 93 ? -0.152 -15.898 6.371 1 98.81 93 PHE A CA 1
ATOM 732 C C . PHE A 1 93 ? 0.086 -17.312 5.848 1 98.81 93 PHE A C 1
ATOM 734 O O . PHE A 1 93 ? 1.226 -17.703 5.582 1 98.81 93 PHE A O 1
ATOM 741 N N . PRO A 1 94 ? -0.917 -18.047 5.711 1 98.5 94 PRO A N 1
ATOM 742 C CA . PRO A 1 94 ? -0.753 -19.453 5.332 1 98.5 94 PRO A CA 1
ATOM 743 C C . PRO A 1 94 ? -0.188 -19.625 3.926 1 98.5 94 PRO A C 1
ATOM 745 O O . PRO A 1 94 ? -0.688 -19.016 2.977 1 98.5 94 PRO A O 1
ATOM 748 N N . GLY A 1 95 ? 0.785 -20.422 3.766 1 98.44 95 GLY A N 1
ATOM 749 C CA . GLY A 1 95 ? 1.301 -20.844 2.475 1 98.44 95 GLY A CA 1
ATOM 750 C C . GLY A 1 95 ? 2.176 -19.812 1.806 1 98.44 95 GLY A C 1
ATOM 751 O O . GLY A 1 95 ? 2.508 -19.938 0.625 1 98.44 95 GLY A O 1
ATOM 752 N N . THR A 1 96 ? 2.553 -18.766 2.52 1 98.75 96 THR A N 1
ATOM 753 C CA . THR A 1 96 ? 3.361 -17.703 1.925 1 98.75 96 THR A CA 1
ATOM 754 C C . THR A 1 96 ? 4.848 -17.984 2.107 1 98.75 96 THR A C 1
ATOM 756 O O . THR A 1 96 ? 5.246 -18.625 3.088 1 98.75 96 THR A O 1
ATOM 759 N N . GLU A 1 97 ? 5.645 -17.578 1.153 1 98.69 97 GLU A N 1
ATOM 760 C CA . GLU A 1 97 ? 7.102 -17.594 1.204 1 98.69 97 GLU A CA 1
ATOM 761 C C . GLU A 1 97 ? 7.699 -16.438 0.407 1 98.69 97 GLU A C 1
ATOM 763 O O . GLU A 1 97 ? 7.02 -15.836 -0.433 1 98.69 97 GLU A O 1
ATOM 768 N N . GLY A 1 98 ? 8.961 -16.172 0.652 1 98.5 98 GLY A N 1
ATOM 769 C CA . GLY A 1 98 ? 9.641 -15.133 -0.091 1 98.5 98 GLY A CA 1
ATOM 770 C C . GLY A 1 98 ? 10.125 -15.586 -1.453 1 98.5 98 GLY A C 1
ATOM 771 O O . GLY A 1 98 ? 10.492 -14.758 -2.295 1 98.5 98 GLY A O 1
ATOM 772 N N . LEU A 1 99 ? 10.156 -16.828 -1.644 1 98.44 99 LEU A N 1
ATOM 773 C CA . LEU A 1 99 ? 10.594 -17.438 -2.893 1 98.44 99 LEU A CA 1
ATOM 774 C C . LEU A 1 99 ? 9.688 -18.609 -3.277 1 98.44 99 LEU A C 1
ATOM 776 O O . LEU A 1 99 ? 9.227 -19.344 -2.41 1 98.44 99 LEU A O 1
ATOM 780 N N . ASP A 1 100 ? 9.539 -18.719 -4.59 1 98.5 100 ASP A N 1
ATOM 781 C CA . ASP A 1 100 ? 8.898 -19.938 -5.078 1 98.5 100 ASP A CA 1
ATOM 782 C C . ASP A 1 100 ? 9.891 -21.094 -5.137 1 98.5 100 ASP A C 1
ATOM 784 O O . ASP A 1 100 ? 11.094 -20.875 -5.27 1 98.5 100 ASP A O 1
ATOM 788 N N . PRO A 1 101 ? 9.406 -22.344 -5.012 1 97.5 101 PRO A N 1
ATOM 789 C CA . PRO A 1 101 ? 10.289 -23.516 -4.984 1 97.5 101 PRO A CA 1
ATOM 790 C C . PRO A 1 101 ? 11.211 -23.578 -6.199 1 97.5 101 PRO A C 1
ATOM 792 O O . PRO A 1 101 ? 12.383 -23.953 -6.07 1 97.5 101 PRO A O 1
ATOM 795 N N . GLU A 1 102 ? 10.789 -23.219 -7.371 1 96.81 102 GLU A N 1
ATOM 796 C CA . GLU A 1 102 ? 11.578 -23.328 -8.594 1 96.81 102 GLU A CA 1
ATOM 797 C C . GLU A 1 102 ? 12.727 -22.328 -8.602 1 96.81 102 GLU A C 1
ATOM 799 O O . GLU A 1 102 ? 13.68 -22.453 -9.375 1 96.81 102 GLU A O 1
ATOM 804 N N . PHE A 1 103 ? 12.641 -21.359 -7.707 1 97.5 103 PHE A N 1
ATOM 805 C CA . PHE A 1 103 ? 13.68 -20.344 -7.672 1 97.5 103 PHE A CA 1
ATOM 806 C C . PHE A 1 103 ? 14.414 -20.359 -6.336 1 97.5 103 PHE A C 1
ATOM 808 O O . PHE A 1 103 ? 14.867 -19.312 -5.855 1 97.5 103 PHE A O 1
ATOM 815 N N . GLY A 1 104 ? 14.305 -21.484 -5.617 1 96.31 104 GLY A N 1
ATOM 816 C CA . GLY A 1 104 ? 15.133 -21.656 -4.434 1 96.31 104 GLY A CA 1
ATOM 817 C C . GLY A 1 104 ? 14.344 -21.609 -3.141 1 96.31 104 GLY A C 1
ATOM 818 O O . GLY A 1 104 ? 14.922 -21.531 -2.057 1 96.31 104 GLY A O 1
ATOM 819 N N . GLY A 1 105 ? 13.039 -21.672 -3.291 1 95.19 105 GLY A N 1
ATOM 820 C CA . GLY A 1 105 ? 12.227 -21.688 -2.084 1 95.19 105 GLY A CA 1
ATOM 821 C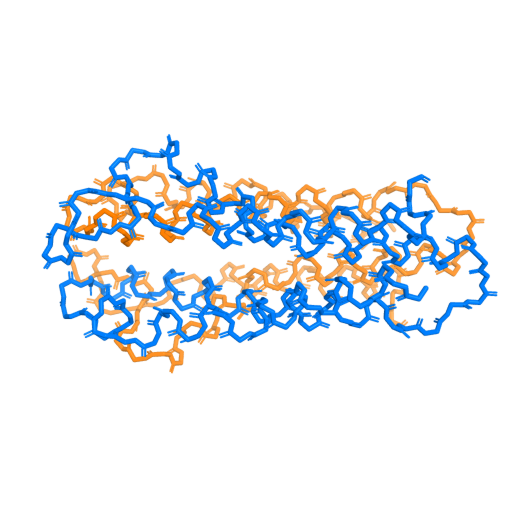 C . GLY A 1 105 ? 12.148 -23.062 -1.438 1 95.19 105 GLY A C 1
ATOM 822 O O . GLY A 1 105 ? 12.477 -24.062 -2.064 1 95.19 105 GLY A O 1
ATOM 823 N N . PRO A 1 106 ? 11.773 -22.906 -0.161 1 97.06 106 PRO A N 1
ATOM 824 C CA . PRO A 1 106 ? 11.297 -21.797 0.667 1 97.06 106 PRO A CA 1
ATOM 825 C C . PRO A 1 106 ? 12.422 -20.891 1.141 1 97.06 106 PRO A C 1
ATOM 827 O O . PRO A 1 106 ? 13.578 -21.312 1.194 1 97.06 106 PRO A O 1
ATOM 830 N N . GLY A 1 107 ? 12.156 -19.641 1.364 1 97.56 107 GLY A N 1
ATOM 831 C CA . GLY A 1 107 ? 13.078 -18.641 1.885 1 97.56 107 GLY A CA 1
ATOM 832 C C . GLY A 1 107 ? 12.5 -17.234 1.863 1 97.56 107 GLY A C 1
ATOM 833 O O . GLY A 1 107 ? 11.453 -17 1.257 1 97.56 107 GLY A O 1
ATOM 834 N N . PHE A 1 108 ? 13.148 -16.344 2.592 1 98.25 108 PHE A N 1
ATOM 835 C CA . PHE A 1 108 ? 12.719 -14.961 2.656 1 98.25 108 PHE A CA 1
ATOM 836 C C . PHE A 1 108 ? 13.914 -14.016 2.568 1 98.25 108 PHE A C 1
ATOM 838 O O . PHE A 1 108 ? 14.211 -13.289 3.518 1 98.25 108 PHE A O 1
ATOM 845 N N . PRO A 1 109 ? 14.586 -13.953 1.458 1 97.62 109 PRO A N 1
ATOM 846 C CA . PRO A 1 109 ? 15.766 -13.094 1.319 1 97.62 109 PRO A CA 1
ATOM 847 C C . PRO A 1 109 ? 15.43 -11.609 1.44 1 97.62 109 PRO A C 1
ATOM 849 O O . PRO A 1 109 ? 16.297 -10.797 1.766 1 97.62 109 PRO A O 1
ATOM 852 N N . GLN A 1 110 ? 14.188 -11.18 1.278 1 97.81 110 GLN A N 1
ATOM 853 C CA . GLN A 1 110 ? 13.758 -9.789 1.346 1 97.81 110 GLN A CA 1
ATOM 854 C C . GLN A 1 110 ? 13.859 -9.242 2.77 1 97.81 110 GLN A C 1
ATOM 856 O O . GLN A 1 110 ? 13.758 -8.039 2.988 1 97.81 110 GLN A O 1
ATOM 861 N N . LYS A 1 111 ? 14.016 -10.141 3.719 1 97.88 111 LYS A N 1
ATOM 862 C CA . LYS A 1 111 ? 14.086 -9.695 5.105 1 97.88 111 LYS A CA 1
ATOM 863 C C . LYS A 1 111 ? 15.188 -8.648 5.285 1 97.88 111 LYS A C 1
ATOM 865 O O . LYS A 1 111 ? 15.055 -7.734 6.102 1 97.88 111 LYS A O 1
ATOM 870 N N . TYR A 1 112 ? 16.219 -8.742 4.512 1 98.06 112 TYR A N 1
ATOM 871 C CA . TYR A 1 112 ? 17.344 -7.832 4.668 1 98.06 112 TYR A CA 1
ATOM 872 C C . TYR A 1 112 ? 17 -6.438 4.156 1 98.06 112 TYR A C 1
ATOM 874 O O . TYR A 1 112 ? 17 -5.469 4.922 1 98.06 112 TYR A O 1
ATOM 882 N N . PRO A 1 113 ? 16.656 -6.355 2.836 1 98.44 113 PRO A N 1
ATOM 883 C CA . PRO A 1 113 ? 16.344 -5 2.393 1 98.44 113 PRO A CA 1
ATOM 884 C C . PRO A 1 113 ? 15.102 -4.434 3.09 1 98.44 113 PRO A C 1
ATOM 886 O O . PRO A 1 113 ? 15.008 -3.221 3.299 1 98.44 113 PRO A O 1
ATOM 889 N N . PHE A 1 114 ? 14.062 -5.234 3.479 1 98.88 114 PHE A N 1
ATOM 890 C CA . PHE A 1 114 ? 12.883 -4.746 4.18 1 98.88 114 PHE A CA 1
ATOM 891 C C . PHE A 1 114 ? 13.258 -4.148 5.527 1 98.88 114 PHE A C 1
ATOM 893 O O . PHE A 1 114 ? 12.805 -3.057 5.879 1 98.88 114 PHE A O 1
ATOM 900 N N . THR A 1 115 ? 14.086 -4.859 6.258 1 98.88 115 THR A N 1
ATOM 901 C CA . THR A 1 115 ? 14.523 -4.398 7.57 1 98.88 115 THR A CA 1
ATOM 902 C C . THR A 1 115 ? 15.383 -3.143 7.445 1 98.88 115 THR A C 1
ATOM 904 O O . THR A 1 115 ? 15.211 -2.189 8.211 1 98.88 115 THR A O 1
ATOM 907 N N . ALA A 1 116 ? 16.297 -3.166 6.496 1 98.88 116 ALA A N 1
ATOM 908 C CA . ALA A 1 116 ? 17.125 -1.993 6.273 1 98.88 116 ALA A CA 1
ATOM 909 C C . ALA A 1 116 ? 16.281 -0.765 5.945 1 98.88 116 ALA A C 1
ATOM 911 O O . ALA A 1 116 ? 16.547 0.326 6.465 1 98.88 116 ALA A O 1
ATOM 912 N N . ALA A 1 117 ? 15.305 -0.921 5.102 1 98.94 117 ALA A N 1
ATOM 913 C CA . ALA A 1 117 ? 14.461 0.192 4.68 1 98.94 117 ALA A CA 1
ATOM 914 C C . ALA A 1 117 ? 13.641 0.735 5.844 1 98.94 117 ALA A C 1
ATOM 916 O O . ALA A 1 117 ? 13.523 1.951 6.016 1 98.94 117 ALA A O 1
ATOM 917 N N . ILE A 1 118 ? 13.039 -0.157 6.641 1 98.94 118 ILE A N 1
ATOM 918 C CA . ILE A 1 118 ? 12.32 0.279 7.836 1 98.94 118 ILE A CA 1
ATOM 919 C C . ILE A 1 118 ? 13.273 1.05 8.75 1 98.94 118 ILE A C 1
ATOM 921 O O . ILE A 1 118 ? 12.914 2.105 9.281 1 98.94 118 ILE A O 1
ATOM 925 N N . GLY A 1 119 ? 14.461 0.542 8.938 1 98.88 119 GLY A N 1
ATOM 926 C CA . GLY A 1 119 ? 15.461 1.228 9.742 1 98.88 119 GLY A CA 1
ATOM 927 C C . GLY A 1 119 ? 15.781 2.619 9.227 1 98.88 119 GLY A C 1
ATOM 928 O O . GLY A 1 119 ? 15.914 3.559 10.016 1 98.88 119 GLY A O 1
ATOM 929 N N . LEU A 1 120 ? 16 2.742 7.891 1 98.94 120 LEU A N 1
ATOM 930 C CA . LEU A 1 120 ? 16.25 4.043 7.285 1 98.94 120 LEU A CA 1
ATOM 931 C C . LEU A 1 120 ? 15.133 5.023 7.609 1 98.94 120 LEU A C 1
ATOM 933 O O . LEU A 1 120 ? 15.391 6.164 8 1 98.94 120 LEU A O 1
ATOM 937 N N . ALA A 1 121 ? 13.883 4.602 7.449 1 98.88 121 ALA A N 1
ATOM 938 C CA . ALA A 1 121 ? 12.734 5.469 7.688 1 98.88 121 ALA A CA 1
ATOM 939 C C . ALA A 1 121 ? 12.656 5.891 9.148 1 98.88 121 ALA A C 1
ATOM 941 O O . ALA A 1 121 ? 12.539 7.078 9.453 1 98.88 121 ALA A O 1
ATOM 942 N N . VAL A 1 122 ? 12.75 4.961 10.094 1 98.69 122 VAL A N 1
ATOM 943 C CA . VAL A 1 122 ? 12.602 5.215 11.523 1 98.69 122 VAL A CA 1
ATOM 944 C C . VAL A 1 122 ? 13.742 6.094 12.016 1 98.69 122 VAL A C 1
ATOM 946 O O . VAL A 1 122 ? 13.523 7.074 12.727 1 98.69 122 VAL A O 1
ATOM 949 N N . THR A 1 123 ? 14.969 5.727 11.625 1 98.81 123 THR A N 1
ATOM 950 C CA . THR A 1 123 ? 16.125 6.508 12.031 1 98.81 123 THR A CA 1
ATOM 951 C C . THR A 1 123 ? 16.078 7.914 11.445 1 98.81 123 THR A C 1
ATOM 953 O O . THR A 1 123 ? 16.438 8.891 12.102 1 98.81 123 THR A O 1
ATOM 956 N N . GLY A 1 124 ? 15.664 7.98 10.133 1 98.81 124 GLY A N 1
ATOM 957 C CA . GLY A 1 124 ? 15.531 9.289 9.508 1 98.81 124 GLY A CA 1
ATOM 958 C C . GLY A 1 124 ? 14.586 10.211 10.242 1 98.81 124 GLY A C 1
ATOM 959 O O . GLY A 1 124 ? 14.914 11.375 10.5 1 98.81 124 GLY A O 1
ATOM 960 N N . VAL A 1 125 ? 13.422 9.711 10.641 1 98.56 125 VAL A N 1
ATOM 961 C CA . VAL A 1 125 ? 12.438 10.492 11.383 1 98.56 125 VAL A CA 1
ATOM 962 C C . VAL A 1 125 ? 13.031 10.93 12.719 1 98.56 125 VAL A C 1
ATOM 964 O O . VAL A 1 125 ? 12.867 12.086 13.133 1 98.56 125 VAL A O 1
ATOM 967 N N . TYR A 1 126 ? 13.656 9.977 13.406 1 98.06 126 TYR A N 1
ATOM 968 C CA . TYR A 1 126 ? 14.258 10.273 14.703 1 98.06 126 TYR A CA 1
ATOM 969 C C . TYR A 1 126 ? 15.266 11.414 14.586 1 98.06 126 TYR A C 1
ATOM 971 O O . TYR A 1 126 ? 15.234 12.359 15.375 1 98.06 126 TYR A O 1
ATOM 979 N N . LEU A 1 127 ? 16.125 11.398 13.609 1 98.06 127 LEU A N 1
ATOM 980 C CA . LEU A 1 127 ? 17.203 12.375 13.445 1 98.06 127 LEU A CA 1
ATOM 981 C C . LEU A 1 127 ? 16.641 13.742 13.07 1 98.06 127 LEU A C 1
ATOM 983 O O . LEU A 1 127 ? 17.25 14.766 13.359 1 98.06 127 LEU A O 1
ATOM 987 N N . GLU A 1 128 ? 15.438 13.727 12.445 1 97.19 128 GLU A N 1
ATOM 988 C CA . GLU A 1 128 ? 14.828 14.984 12.047 1 97.19 128 GLU A CA 1
ATOM 989 C C . GLU A 1 128 ? 13.875 15.508 13.117 1 97.19 128 GLU A C 1
ATOM 991 O O . GLU A 1 128 ? 13.203 16.516 12.922 1 97.19 128 GLU A O 1
ATOM 996 N N . GLY A 1 129 ? 13.82 14.781 14.25 1 93.19 129 GLY A N 1
ATOM 997 C CA . GLY A 1 129 ? 13.039 15.242 15.391 1 93.19 129 GLY A CA 1
ATOM 998 C C . GLY A 1 129 ? 11.562 14.922 15.266 1 93.19 129 GLY A C 1
ATOM 999 O O . GLY A 1 129 ? 10.719 15.648 15.789 1 93.19 129 GLY A O 1
ATOM 1000 N N . GLY A 1 130 ? 11.289 13.898 14.453 1 88.69 130 GLY A N 1
ATOM 1001 C CA . GLY A 1 130 ? 9.891 13.531 14.266 1 88.69 130 GLY A CA 1
ATOM 1002 C C . GLY A 1 130 ? 9.281 12.859 15.477 1 88.69 130 GLY A C 1
ATOM 1003 O O . GLY A 1 130 ? 8.07 12.641 15.523 1 88.69 130 GLY A O 1
ATOM 1004 N N . PHE A 1 131 ? 10.109 12.406 16.359 1 85.75 131 PHE A N 1
ATOM 1005 C CA . PHE A 1 131 ? 9.594 11.828 17.594 1 85.75 131 PHE A CA 1
ATOM 1006 C C . PHE A 1 131 ? 9.812 12.773 18.766 1 85.75 131 PHE A C 1
ATOM 1008 O O . PHE A 1 131 ? 10.75 13.57 18.766 1 85.75 131 PHE A O 1
ATOM 1015 N N . MET B 1 1 ? -19.125 17.375 8.07 1 89.06 1 MET B N 1
ATOM 1016 C CA . MET B 1 1 ? -19.562 16.156 8.734 1 89.06 1 MET B CA 1
ATOM 1017 C C . MET B 1 1 ? -19.828 15.039 7.727 1 89.06 1 MET B C 1
ATOM 1019 O O . MET B 1 1 ? -19.25 13.953 7.836 1 89.06 1 MET B O 1
ATOM 1023 N N . PHE B 1 2 ? -20.578 15.352 6.629 1 96.19 2 PHE B N 1
ATOM 1024 C CA . PHE B 1 2 ? -20.906 14.336 5.641 1 96.19 2 PHE B CA 1
ATOM 1025 C C . PHE B 1 2 ? -19.656 13.812 4.965 1 96.19 2 PHE B C 1
ATOM 1027 O O . PHE B 1 2 ? -19.531 12.617 4.695 1 96.19 2 PHE B O 1
ATOM 1034 N N . GLY B 1 3 ? -18.719 14.688 4.762 1 98.38 3 GLY B N 1
ATOM 1035 C CA . GLY B 1 3 ? -17.469 14.25 4.176 1 98.38 3 GLY B CA 1
ATOM 1036 C C . GLY B 1 3 ? -16.719 13.242 5.035 1 98.38 3 GLY B C 1
ATOM 1037 O O . GLY B 1 3 ? -16.156 12.281 4.52 1 98.38 3 GLY B O 1
ATOM 1038 N N . ARG B 1 4 ? -16.812 13.445 6.297 1 98.62 4 ARG B N 1
ATOM 1039 C CA . ARG B 1 4 ? -16.172 12.516 7.219 1 98.62 4 ARG B CA 1
ATOM 1040 C C . ARG B 1 4 ? -16.828 11.148 7.176 1 98.62 4 ARG B C 1
ATOM 1042 O O . ARG B 1 4 ? -16.156 10.125 7.336 1 98.62 4 ARG B O 1
ATOM 1049 N N . ILE B 1 5 ? -18.094 11.125 7.035 1 98.81 5 ILE B N 1
ATOM 1050 C CA . ILE B 1 5 ? -18.812 9.859 6.93 1 98.81 5 ILE B CA 1
ATOM 1051 C C . ILE B 1 5 ? -18.344 9.102 5.688 1 98.81 5 ILE B C 1
ATOM 1053 O O . ILE B 1 5 ? -18.078 7.898 5.75 1 98.81 5 ILE B O 1
ATOM 1057 N N . LEU B 1 6 ? -18.219 9.812 4.535 1 98.94 6 LEU B N 1
ATOM 1058 C CA . LEU B 1 6 ? -17.75 9.18 3.305 1 98.94 6 LEU B CA 1
ATOM 1059 C C . LEU B 1 6 ? -16.328 8.648 3.471 1 98.94 6 LEU B C 1
ATOM 1061 O O . LEU B 1 6 ? -16.031 7.52 3.072 1 98.94 6 LEU B O 1
ATOM 1065 N N . LEU B 1 7 ? -15.461 9.43 4.09 1 98.94 7 LEU B N 1
ATOM 1066 C CA . LEU B 1 7 ? -14.094 8.992 4.34 1 98.94 7 LEU B CA 1
ATOM 1067 C C . LEU B 1 7 ? -14.07 7.809 5.301 1 98.94 7 LEU B C 1
ATOM 1069 O O . LEU B 1 7 ? -13.227 6.922 5.18 1 98.94 7 LEU B O 1
ATOM 1073 N N . THR B 1 8 ? -15.008 7.781 6.25 1 98.94 8 THR B N 1
ATOM 1074 C CA . THR B 1 8 ? -15.094 6.676 7.195 1 98.94 8 THR B CA 1
ATOM 1075 C C . THR B 1 8 ? -15.492 5.387 6.48 1 98.94 8 THR B C 1
ATOM 1077 O O . THR B 1 8 ? -14.906 4.328 6.723 1 98.94 8 THR B O 1
ATOM 1080 N N . VAL B 1 9 ? -16.484 5.469 5.625 1 98.94 9 VAL B N 1
ATOM 1081 C CA . VAL B 1 9 ? -16.906 4.293 4.867 1 98.94 9 VAL B CA 1
ATOM 1082 C C . VAL B 1 9 ? -15.75 3.779 4.023 1 98.94 9 VAL B C 1
ATOM 1084 O O . VAL B 1 9 ? -15.484 2.576 3.986 1 98.94 9 VAL B O 1
ATOM 1087 N N . ASP B 1 10 ? -15.086 4.699 3.35 1 98.94 10 ASP B N 1
ATOM 1088 C CA . ASP B 1 10 ? -13.906 4.324 2.574 1 98.94 10 ASP B CA 1
ATOM 1089 C C . ASP B 1 10 ? -12.852 3.66 3.459 1 98.94 10 ASP B C 1
ATOM 1091 O O . ASP B 1 10 ? -12.297 2.619 3.098 1 98.94 10 ASP B O 1
ATOM 1095 N N . GLY B 1 11 ? -12.539 4.301 4.648 1 98.94 11 GLY B N 1
ATOM 1096 C CA . GLY B 1 11 ? -11.578 3.734 5.578 1 98.94 11 GLY B CA 1
ATOM 1097 C C . GLY B 1 11 ? -11.945 2.338 6.043 1 98.94 11 GLY B C 1
ATOM 1098 O O . GLY B 1 11 ? -11.078 1.477 6.191 1 98.94 11 GLY B O 1
ATOM 1099 N N . LEU B 1 12 ? -13.203 2.059 6.242 1 98.94 12 LEU B N 1
ATOM 1100 C CA . LEU B 1 12 ? -13.664 0.747 6.68 1 98.94 12 LEU B CA 1
ATOM 1101 C C . LEU B 1 12 ? -13.562 -0.271 5.547 1 98.94 12 LEU B C 1
ATOM 1103 O O . LEU B 1 12 ? -13.258 -1.441 5.789 1 98.94 12 LEU B O 1
ATOM 1107 N N . LEU B 1 13 ? -13.898 0.155 4.34 1 98.88 13 LEU B N 1
ATOM 1108 C CA . LEU B 1 13 ? -13.695 -0.727 3.193 1 98.88 13 LEU B CA 1
ATOM 1109 C C . LEU B 1 13 ? -12.242 -1.169 3.09 1 98.88 13 LEU B C 1
ATOM 1111 O O . LEU B 1 13 ? -11.961 -2.338 2.816 1 98.88 13 LEU B O 1
ATOM 1115 N N . LEU B 1 14 ? -11.32 -0.232 3.3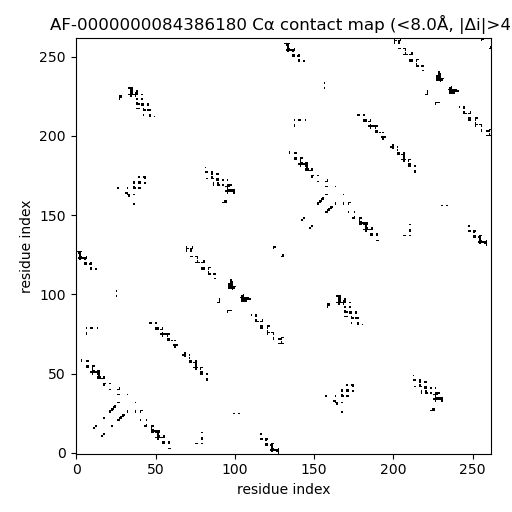38 1 98.94 14 LEU B N 1
ATOM 1116 C CA . LEU B 1 14 ? -9.898 -0.569 3.33 1 98.94 14 LEU B CA 1
ATOM 1117 C C . LEU B 1 14 ? -9.555 -1.477 4.504 1 98.94 14 LEU B C 1
ATOM 1119 O O . LEU B 1 14 ? -8.867 -2.488 4.328 1 98.94 14 LEU B O 1
ATOM 1123 N N . LEU B 1 15 ? -10.023 -1.189 5.652 1 98.88 15 LEU B N 1
ATOM 1124 C CA . LEU B 1 15 ? -9.656 -1.879 6.883 1 98.88 15 LEU B CA 1
ATOM 1125 C C . LEU B 1 15 ? -10.023 -3.355 6.812 1 98.88 15 LEU B C 1
ATOM 1127 O O . LEU B 1 15 ? -9.258 -4.215 7.246 1 98.88 15 LEU B O 1
ATOM 1131 N N . PHE B 1 16 ? -11.188 -3.621 6.16 1 98.75 16 PHE B N 1
ATOM 1132 C CA . PHE B 1 16 ? -11.695 -4.984 6.25 1 98.75 16 PHE B CA 1
ATOM 1133 C C . PHE B 1 16 ? -11.852 -5.598 4.863 1 98.75 16 PHE B C 1
ATOM 1135 O O . PHE B 1 16 ? -11.914 -6.82 4.723 1 98.75 16 PHE B O 1
ATOM 1142 N N . GLY B 1 17 ? -12.016 -4.828 3.852 1 98.38 17 GLY B N 1
ATOM 1143 C CA . GLY B 1 17 ? -12.445 -5.285 2.541 1 98.38 17 GLY B CA 1
ATOM 1144 C C . GLY B 1 17 ? -11.508 -6.301 1.923 1 98.38 17 GLY B C 1
ATOM 1145 O O . GLY B 1 17 ? -11.953 -7.332 1.408 1 98.38 17 GLY B O 1
ATOM 1146 N N . ALA B 1 18 ? -10.211 -5.98 1.963 1 98.56 18 ALA B N 1
ATOM 1147 C CA . ALA B 1 18 ? -9.258 -6.898 1.345 1 98.56 18 ALA B CA 1
ATOM 1148 C C . ALA B 1 18 ? -9.258 -8.25 2.049 1 98.56 18 ALA B C 1
ATOM 1150 O O . ALA B 1 18 ? -9.156 -9.297 1.399 1 98.56 18 ALA B O 1
ATOM 1151 N N . PHE B 1 19 ? -9.352 -8.281 3.396 1 98.69 19 PHE B N 1
ATOM 1152 C CA . PHE B 1 19 ? -9.391 -9.547 4.117 1 98.69 19 PHE B CA 1
ATOM 1153 C C . PHE B 1 19 ? -10.656 -10.32 3.775 1 98.69 19 PHE B C 1
ATOM 1155 O O . PHE B 1 19 ? -10.625 -11.547 3.639 1 98.69 19 PHE B O 1
ATOM 1162 N N . MET B 1 20 ? -11.758 -9.672 3.598 1 98 20 MET B N 1
ATOM 1163 C CA . MET B 1 20 ? -13.008 -10.32 3.223 1 98 20 MET B CA 1
ATOM 1164 C C . MET B 1 20 ? -12.922 -10.883 1.809 1 98 20 MET B C 1
ATOM 1166 O O . MET B 1 20 ? -13.453 -11.961 1.533 1 98 20 MET B O 1
ATOM 1170 N N . ALA B 1 21 ? -12.281 -10.242 0.937 1 98.12 21 ALA B N 1
ATOM 1171 C CA . ALA B 1 21 ? -12.234 -10.609 -0.477 1 98.12 21 ALA B CA 1
ATOM 1172 C C . ALA B 1 21 ? -11.164 -11.672 -0.732 1 98.12 21 ALA B C 1
ATOM 1174 O O . ALA B 1 21 ? -11.297 -12.484 -1.648 1 98.12 21 ALA B O 1
ATOM 1175 N N . ASP B 1 22 ? -10.125 -11.672 0.147 1 98.69 22 ASP B N 1
ATOM 1176 C CA . ASP B 1 22 ? -8.945 -12.414 -0.289 1 98.69 22 ASP B CA 1
ATOM 1177 C C . ASP B 1 22 ? -8.664 -13.602 0.631 1 98.69 22 ASP B C 1
ATOM 1179 O O . ASP B 1 22 ? -7.867 -14.477 0.3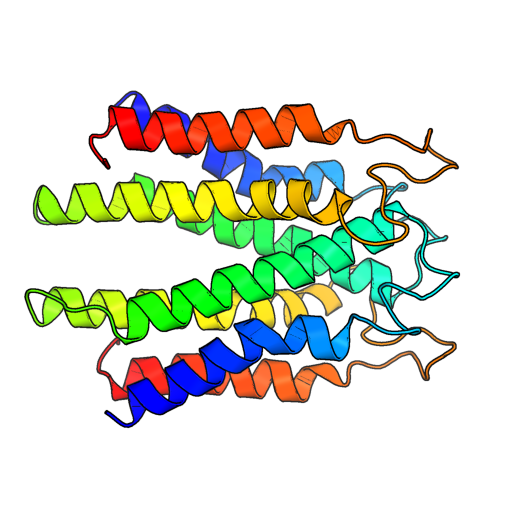 1 98.69 22 ASP B O 1
ATOM 1183 N N . TRP B 1 23 ? -9.273 -13.664 1.802 1 98.62 23 TRP B N 1
ATOM 1184 C CA . TRP B 1 23 ? -9.062 -14.781 2.717 1 98.62 23 TRP B CA 1
ATOM 1185 C C . TRP B 1 23 ? -9.992 -15.945 2.383 1 98.62 23 TRP B C 1
ATOM 1187 O O . TRP B 1 23 ? -10.867 -16.297 3.178 1 98.62 23 TRP B O 1
ATOM 1197 N N . ASN B 1 24 ? -9.758 -16.516 1.246 1 98.38 24 ASN B N 1
ATOM 1198 C CA . ASN B 1 24 ? -10.633 -17.578 0.767 1 98.38 24 ASN B CA 1
ATOM 1199 C C . ASN B 1 24 ? -9.93 -18.469 -0.259 1 98.38 24 ASN B C 1
ATOM 1201 O O . ASN B 1 24 ? -8.727 -18.344 -0.468 1 98.38 24 ASN B O 1
ATOM 1205 N N . GLU B 1 25 ? -10.648 -19.328 -0.992 1 97.88 25 GLU B N 1
ATOM 1206 C CA . GLU B 1 25 ? -10.102 -20.391 -1.845 1 97.88 25 GLU B CA 1
ATOM 1207 C C . GLU B 1 25 ? -9.656 -19.828 -3.195 1 97.88 25 GLU B C 1
ATOM 1209 O O . GLU B 1 25 ? -8.914 -20.484 -3.926 1 97.88 25 GLU B O 1
ATOM 1214 N N . THR B 1 26 ? -10.094 -18.625 -3.561 1 98.12 26 THR B N 1
ATOM 1215 C CA . THR B 1 26 ? -9.695 -18.062 -4.852 1 98.12 26 THR B CA 1
ATOM 1216 C C . THR B 1 26 ? -8.383 -17.297 -4.723 1 98.12 26 THR B C 1
ATOM 1218 O O . THR B 1 26 ? -7.785 -16.922 -5.73 1 98.12 26 THR B O 1
ATOM 1221 N N . HIS B 1 27 ? -7.977 -17 -3.436 1 98.44 27 HIS B N 1
ATOM 1222 C CA . HIS B 1 27 ? -6.793 -16.172 -3.197 1 98.44 27 HIS B CA 1
ATOM 1223 C C . HIS B 1 27 ? -5.82 -16.875 -2.252 1 98.44 27 HIS B C 1
ATOM 1225 O O . HIS B 1 27 ? -5.16 -17.844 -2.639 1 98.44 27 HIS B O 1
ATOM 1231 N N . ILE B 1 28 ? -5.82 -16.469 -0.987 1 98.44 28 ILE B N 1
ATOM 1232 C CA . ILE B 1 28 ? -4.77 -16.859 -0.056 1 98.44 28 ILE B CA 1
ATOM 1233 C C . ILE B 1 28 ? -4.805 -18.375 0.156 1 98.44 28 ILE B C 1
ATOM 1235 O O . ILE B 1 28 ? -3.771 -19 0.413 1 98.44 28 ILE B O 1
ATOM 1239 N N . HIS B 1 29 ? -5.949 -19.031 -0.056 1 98.44 29 HIS B N 1
ATOM 1240 C CA . HIS B 1 29 ? -6.086 -20.469 0.143 1 98.44 29 HIS B CA 1
ATOM 1241 C C . HIS B 1 29 ? -6.148 -21.203 -1.191 1 98.44 29 HIS B C 1
ATOM 1243 O O . HIS B 1 29 ? -6.488 -22.391 -1.235 1 98.44 29 HIS B O 1
ATOM 1249 N N . ASN B 1 30 ? -5.867 -20.5 -2.283 1 98.38 30 ASN B N 1
ATOM 1250 C CA . ASN B 1 30 ? -5.832 -21.125 -3.6 1 98.38 30 ASN B CA 1
ATOM 1251 C C . ASN B 1 30 ? -4.594 -22 -3.77 1 98.38 30 ASN B C 1
ATOM 1253 O O . ASN B 1 30 ? -3.467 -21.5 -3.77 1 98.38 30 ASN B O 1
ATOM 1257 N N . PRO B 1 31 ? -4.73 -23.281 -3.867 1 97.56 31 PRO B N 1
ATOM 1258 C CA . PRO B 1 31 ? -3.561 -24.156 -3.965 1 97.56 31 PRO B CA 1
ATOM 1259 C C . PRO B 1 31 ? -2.775 -23.938 -5.258 1 97.56 31 PRO B C 1
ATOM 1261 O O . PRO B 1 31 ? -1.628 -24.391 -5.363 1 97.56 31 PRO B O 1
ATOM 1264 N N . ARG B 1 32 ? -3.311 -23.266 -6.258 1 97.62 32 ARG B N 1
ATOM 1265 C CA . ARG B 1 32 ? -2.635 -23.031 -7.531 1 97.62 32 ARG B CA 1
ATOM 1266 C C . ARG B 1 32 ? -1.705 -21.828 -7.445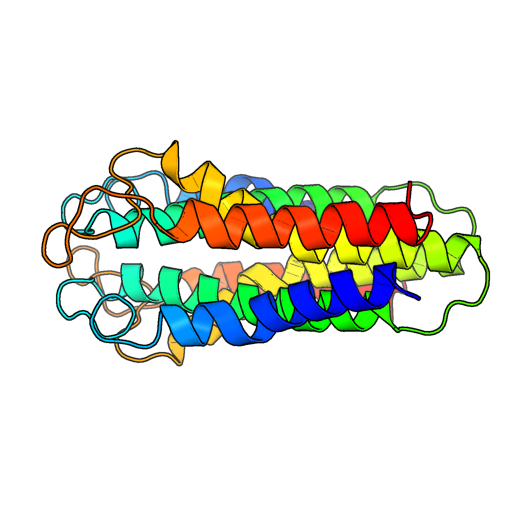 1 97.62 32 ARG B C 1
ATOM 1268 O O . ARG B 1 32 ? -0.891 -21.609 -8.344 1 97.62 32 ARG B O 1
ATOM 1275 N N . TRP B 1 33 ? -1.925 -21 -6.41 1 98.56 33 TRP B N 1
ATOM 1276 C CA . TRP B 1 33 ? -1.022 -19.859 -6.25 1 98.56 33 TRP B CA 1
ATOM 1277 C C . TRP B 1 33 ? 0.282 -20.297 -5.59 1 98.56 33 TRP B C 1
ATOM 1279 O O . TRP B 1 33 ? 0.274 -20.828 -4.477 1 98.56 33 TRP B O 1
ATOM 1289 N N . PRO B 1 34 ? 1.412 -20.094 -6.238 1 98.62 34 PRO B N 1
ATOM 1290 C CA . PRO B 1 34 ? 2.686 -20.391 -5.578 1 98.62 34 PRO B CA 1
ATOM 1291 C C . PRO B 1 34 ? 2.904 -19.547 -4.32 1 98.62 34 PRO B C 1
ATOM 1293 O O . PRO B 1 34 ? 2.295 -18.484 -4.164 1 98.62 34 PRO B O 1
ATOM 1296 N N . PRO B 1 35 ? 3.75 -19.984 -3.482 1 98.75 35 PRO B N 1
ATOM 1297 C CA . PRO B 1 35 ? 3.914 -19.359 -2.168 1 98.75 35 PRO B CA 1
ATOM 1298 C C . PRO B 1 35 ? 4.273 -17.875 -2.258 1 98.75 35 PRO B C 1
ATOM 1300 O O . PRO B 1 35 ? 3.783 -17.062 -1.466 1 98.75 35 PRO B O 1
ATOM 1303 N N . HIS B 1 36 ? 5.121 -17.484 -3.221 1 98.88 36 HIS B N 1
ATOM 1304 C CA . HIS B 1 36 ? 5.535 -16.094 -3.289 1 98.88 36 HIS B CA 1
ATOM 1305 C C . HIS B 1 36 ? 4.418 -15.211 -3.846 1 98.88 36 HIS B C 1
ATOM 1307 O O . HIS B 1 36 ? 4.316 -14.031 -3.492 1 98.88 36 HIS B O 1
ATOM 1313 N N . ALA B 1 37 ? 3.584 -15.734 -4.703 1 98.81 37 ALA B N 1
ATOM 1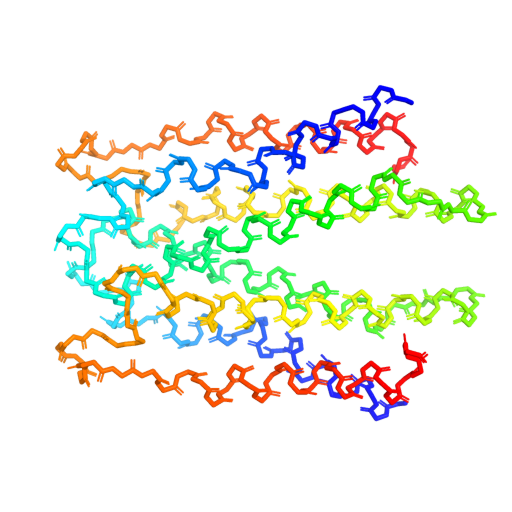314 C CA . ALA B 1 37 ? 2.383 -15.016 -5.129 1 98.81 37 ALA B CA 1
ATOM 1315 C C . ALA B 1 37 ? 1.451 -14.758 -3.951 1 98.81 37 ALA B C 1
ATOM 1317 O O . ALA B 1 37 ? 0.905 -13.664 -3.812 1 98.81 37 ALA B O 1
ATOM 1318 N N . LYS B 1 38 ? 1.287 -15.805 -3.096 1 98.88 38 LYS B N 1
ATOM 1319 C CA . LYS B 1 38 ? 0.493 -15.641 -1.883 1 98.88 38 LYS B CA 1
ATOM 1320 C C . LYS B 1 38 ? 1.071 -14.539 -0.996 1 98.88 38 LYS B C 1
ATOM 1322 O O . LYS B 1 38 ? 0.327 -13.812 -0.332 1 98.88 38 LYS B O 1
ATOM 1327 N N . PHE B 1 39 ? 2.379 -14.445 -0.969 1 98.94 39 PHE B N 1
ATOM 1328 C CA . PHE B 1 39 ? 3.064 -13.398 -0.219 1 98.94 39 PHE B CA 1
ATOM 1329 C C . PHE B 1 39 ? 2.596 -12.023 -0.662 1 98.94 39 PHE B C 1
ATOM 1331 O O . PHE B 1 39 ? 2.279 -11.172 0.172 1 98.94 39 PHE B O 1
ATOM 1338 N N . HIS B 1 40 ? 2.535 -11.766 -1.974 1 98.94 40 HIS B N 1
ATOM 1339 C CA . HIS B 1 40 ? 2.1 -10.469 -2.471 1 98.94 40 HIS B CA 1
ATOM 1340 C C . HIS B 1 40 ? 0.632 -10.219 -2.146 1 98.94 40 HIS B C 1
ATOM 1342 O O . HIS B 1 40 ? 0.241 -9.086 -1.858 1 98.94 40 HIS B O 1
ATOM 1348 N N . ASN B 1 41 ? -0.184 -11.227 -2.229 1 98.94 41 ASN B N 1
ATOM 1349 C CA . ASN B 1 41 ? -1.575 -11.094 -1.809 1 98.94 41 ASN B CA 1
ATOM 1350 C C . ASN B 1 41 ? -1.682 -10.703 -0.337 1 98.94 41 ASN B C 1
ATOM 1352 O O . ASN B 1 41 ? -2.428 -9.781 0.012 1 98.94 41 ASN B O 1
ATOM 1356 N N . ALA B 1 42 ? -0.97 -11.422 0.514 1 98.94 42 ALA B N 1
ATOM 1357 C CA . ALA B 1 42 ? -0.952 -11.102 1.939 1 98.94 42 ALA B CA 1
ATOM 1358 C C . ALA B 1 42 ? -0.477 -9.672 2.18 1 98.94 42 ALA B C 1
ATOM 1360 O O . ALA B 1 42 ? -1.019 -8.969 3.035 1 98.94 42 ALA B O 1
ATOM 1361 N N . GLN B 1 43 ? 0.514 -9.266 1.448 1 98.94 43 GLN B N 1
ATOM 1362 C CA . GLN B 1 43 ? 1.046 -7.914 1.568 1 98.94 43 GLN B CA 1
ATOM 1363 C C . GLN B 1 43 ? -0.013 -6.875 1.217 1 98.94 43 GLN B C 1
ATOM 1365 O O . GLN B 1 43 ? -0.15 -5.863 1.908 1 98.94 43 GLN B O 1
ATOM 1370 N N . THR B 1 44 ? -0.791 -7.141 0.128 1 98.94 44 THR B N 1
ATOM 1371 C CA . THR B 1 44 ? -1.846 -6.203 -0.244 1 98.94 44 THR B CA 1
ATOM 1372 C C . THR B 1 44 ? -2.951 -6.191 0.809 1 98.94 44 THR B C 1
ATOM 1374 O O . THR B 1 44 ? -3.516 -5.137 1.109 1 98.94 44 THR B O 1
ATOM 1377 N N . MET B 1 45 ? -3.26 -7.324 1.403 1 98.94 45 MET B N 1
ATOM 1378 C CA . MET B 1 45 ? -4.254 -7.367 2.471 1 98.94 45 MET B CA 1
ATOM 1379 C C . MET B 1 45 ? -3.807 -6.535 3.666 1 98.94 45 MET B C 1
ATOM 1381 O O . MET B 1 45 ? -4.582 -5.742 4.207 1 98.94 45 MET B O 1
ATOM 1385 N N . THR B 1 46 ? -2.584 -6.719 4.02 1 98.94 46 THR B N 1
ATOM 1386 C CA . THR B 1 46 ? -2.041 -5.996 5.168 1 98.94 46 THR B CA 1
ATOM 1387 C C . THR B 1 46 ? -1.97 -4.5 4.879 1 98.94 46 THR B C 1
ATOM 1389 O O . THR B 1 46 ? -2.367 -3.684 5.715 1 98.94 46 THR B O 1
ATOM 1392 N N . LEU B 1 47 ? -1.489 -4.133 3.689 1 98.94 47 LEU B N 1
ATOM 1393 C CA . LEU B 1 47 ? -1.414 -2.727 3.312 1 98.94 47 LEU B CA 1
ATOM 1394 C C . LEU B 1 47 ? -2.799 -2.09 3.312 1 98.94 47 LEU B C 1
ATOM 1396 O O . LEU B 1 47 ? -2.961 -0.943 3.738 1 98.94 47 LEU B O 1
ATOM 1400 N N . SER B 1 48 ? -3.764 -2.814 2.779 1 98.94 48 SER B N 1
ATOM 1401 C CA . SER B 1 48 ? -5.133 -2.305 2.795 1 98.94 48 SER B CA 1
ATOM 1402 C C . SER B 1 48 ? -5.566 -1.932 4.207 1 98.94 48 SER B C 1
ATOM 1404 O O . SER B 1 48 ? -6.078 -0.833 4.434 1 98.94 48 SER B O 1
ATOM 1406 N N . SER B 1 49 ? -5.32 -2.748 5.152 1 98.94 49 SER B N 1
ATOM 1407 C CA . SER B 1 49 ? -5.758 -2.518 6.527 1 98.94 49 SER B CA 1
ATOM 1408 C C . SER B 1 49 ? -4.988 -1.363 7.164 1 98.94 49 SER B C 1
ATOM 1410 O O . SER B 1 49 ? -5.57 -0.543 7.875 1 98.94 49 SER B O 1
ATOM 1412 N N . ILE B 1 50 ? -3.682 -1.305 6.941 1 98.94 50 ILE B N 1
ATOM 1413 C CA . ILE B 1 50 ? -2.869 -0.218 7.477 1 98.94 50 ILE B CA 1
ATOM 1414 C C . ILE B 1 50 ? -3.354 1.115 6.91 1 98.94 50 ILE B C 1
ATOM 1416 O O . ILE B 1 50 ? -3.543 2.08 7.652 1 98.94 50 ILE B O 1
ATOM 1420 N N . LEU B 1 51 ? -3.58 1.164 5.594 1 98.94 51 LEU B N 1
ATOM 1421 C CA . LEU B 1 51 ? -4.051 2.381 4.941 1 98.94 51 LEU B CA 1
ATOM 1422 C C . LEU B 1 51 ? -5.445 2.754 5.43 1 98.94 51 LEU B C 1
ATOM 1424 O O . LEU B 1 51 ? -5.762 3.936 5.574 1 98.94 51 LEU B O 1
ATOM 1428 N N . GLY B 1 52 ? -6.273 1.742 5.664 1 98.94 52 GLY B N 1
ATOM 1429 C CA . GLY B 1 52 ? -7.594 2 6.207 1 98.94 52 GLY B CA 1
ATOM 1430 C C . GLY B 1 52 ? -7.562 2.629 7.59 1 98.94 52 GLY B C 1
ATOM 1431 O O . GLY B 1 52 ? -8.242 3.625 7.84 1 98.94 52 GLY B O 1
ATOM 1432 N N . ALA B 1 53 ? -6.766 2.057 8.484 1 98.94 53 ALA B N 1
ATOM 1433 C CA . ALA B 1 53 ? -6.621 2.605 9.836 1 98.94 53 ALA B CA 1
ATOM 1434 C C . ALA B 1 53 ? -6.086 4.035 9.789 1 98.94 53 ALA B C 1
ATOM 1436 O O . ALA B 1 53 ? -6.555 4.902 10.531 1 98.94 53 ALA B O 1
ATOM 1437 N N . ALA B 1 54 ? -5.125 4.273 8.93 1 98.94 54 ALA B N 1
ATOM 1438 C CA . ALA B 1 54 ? -4.547 5.605 8.797 1 98.94 54 ALA B CA 1
ATOM 1439 C C . ALA B 1 54 ? -5.562 6.59 8.227 1 98.94 54 ALA B C 1
ATOM 1441 O O . ALA B 1 54 ? -5.617 7.75 8.641 1 98.94 54 ALA B O 1
ATOM 1442 N N . THR B 1 55 ? -6.328 6.137 7.199 1 98.94 55 THR B N 1
ATOM 1443 C CA . THR B 1 55 ? -7.391 6.973 6.648 1 98.94 55 THR B CA 1
ATOM 1444 C C . THR B 1 55 ? -8.359 7.406 7.746 1 98.94 55 THR B C 1
ATOM 1446 O O . THR B 1 55 ? -8.703 8.586 7.852 1 98.94 55 THR B O 1
ATOM 1449 N N . LEU B 1 56 ? -8.766 6.496 8.602 1 98.94 56 LEU B N 1
ATOM 1450 C CA . LEU B 1 56 ? -9.68 6.801 9.695 1 98.94 56 LEU B CA 1
ATOM 1451 C C . LEU B 1 56 ? -9.031 7.75 10.703 1 98.94 56 LEU B C 1
ATOM 1453 O O . LEU B 1 56 ? -9.672 8.68 11.188 1 98.94 56 LEU B O 1
ATOM 1457 N N . TYR B 1 57 ? -7.797 7.52 11.047 1 98.94 57 TYR B N 1
ATOM 1458 C CA . TYR B 1 57 ? -7.082 8.391 11.977 1 98.94 57 TYR B CA 1
ATOM 1459 C C . TYR B 1 57 ? -7.082 9.828 11.484 1 98.94 57 TYR B C 1
ATOM 1461 O O . TYR B 1 57 ? -7.473 10.742 12.219 1 98.94 57 TYR B O 1
ATOM 1469 N N . PHE B 1 58 ? -6.656 10.117 10.211 1 98.75 58 PHE B N 1
ATOM 1470 C CA . PHE B 1 58 ? -6.535 11.469 9.695 1 98.75 58 PHE B CA 1
ATOM 1471 C C . PHE B 1 58 ? -7.91 12.094 9.484 1 98.75 58 PHE B C 1
ATOM 1473 O O . PHE B 1 58 ? -8.047 13.32 9.484 1 98.75 58 PHE B O 1
ATOM 1480 N N . THR B 1 59 ? -8.914 11.25 9.297 1 98.81 59 THR B N 1
ATOM 1481 C CA . THR B 1 59 ? -10.273 11.75 9.148 1 98.81 59 THR B CA 1
ATOM 1482 C C . THR B 1 59 ? -10.781 12.336 10.461 1 98.81 59 THR B C 1
ATOM 1484 O O . THR B 1 59 ? -11.5 13.344 10.461 1 98.81 59 THR B O 1
ATOM 1487 N N . TRP B 1 60 ? -10.352 11.773 11.602 1 98.56 60 TRP B N 1
ATOM 1488 C CA . TRP B 1 60 ? -11.055 12.109 12.836 1 98.56 60 TRP B CA 1
ATOM 1489 C C . TRP B 1 60 ? -10.109 12.75 13.844 1 98.56 60 TRP B C 1
ATOM 1491 O O . TRP B 1 60 ? -10.547 13.242 14.891 1 98.56 60 TRP B O 1
ATOM 1501 N N . ARG B 1 61 ? -8.828 12.727 13.523 1 97.94 61 ARG B N 1
ATOM 1502 C CA . ARG B 1 61 ? -7.918 13.281 14.516 1 97.94 61 ARG B CA 1
ATOM 1503 C C . ARG B 1 61 ? -8.234 14.75 14.797 1 97.94 61 ARG B C 1
ATOM 1505 O O . ARG B 1 61 ? -8.805 15.438 13.945 1 97.94 61 ARG B O 1
ATOM 1512 N N . ALA B 1 62 ? -7.93 15.266 16.016 1 97.5 62 ALA B N 1
ATOM 1513 C CA . ALA B 1 62 ? -8.062 16.672 16.375 1 97.5 62 ALA B CA 1
ATOM 1514 C C . ALA B 1 62 ? -6.977 17.516 15.711 1 97.5 62 ALA B C 1
ATOM 1516 O O . ALA B 1 62 ? -5.82 17.094 15.617 1 97.5 62 ALA B O 1
ATOM 1517 N N . ASN B 1 63 ? -7.359 18.641 15.156 1 94.69 63 ASN B N 1
ATOM 1518 C CA . ASN B 1 63 ? -6.445 19.578 14.508 1 94.69 63 ASN B CA 1
ATOM 1519 C C . ASN B 1 63 ? -6.477 20.953 15.172 1 94.69 63 ASN B C 1
ATOM 1521 O O . ASN B 1 63 ? -7.539 21.422 15.578 1 94.69 63 ASN B O 1
ATOM 1525 N N . ALA B 1 64 ? -5.371 21.578 15.32 1 93.38 64 ALA B N 1
ATOM 1526 C CA . ALA B 1 64 ? -5.223 22.828 16.062 1 93.38 64 ALA B CA 1
ATOM 1527 C C . ALA B 1 64 ? -5.703 24.016 15.242 1 93.38 64 ALA B C 1
ATOM 1529 O O . ALA B 1 64 ? -5.871 25.125 15.773 1 93.38 64 ALA B O 1
ATOM 1530 N N . SER B 1 65 ? -5.93 23.891 14.047 1 92.5 65 SER B N 1
ATOM 1531 C CA . SER B 1 65 ? -6.359 24.969 13.156 1 92.5 65 SER B CA 1
ATOM 1532 C C . SER B 1 65 ? -7.098 24.422 11.945 1 92.5 65 SER B C 1
ATOM 1534 O O . SER B 1 65 ? -7.035 23.219 11.656 1 92.5 65 SER B O 1
ATOM 1536 N N . ALA B 1 66 ? -7.727 25.312 11.266 1 92.94 66 ALA B N 1
ATOM 1537 C CA . ALA B 1 66 ? -8.461 24.938 10.055 1 92.94 66 ALA B CA 1
ATOM 1538 C C . ALA B 1 66 ? -7.512 24.469 8.953 1 92.94 66 ALA B C 1
ATOM 1540 O O . ALA B 1 66 ? -7.848 23.594 8.164 1 92.94 66 ALA B O 1
ATOM 1541 N N . VAL B 1 67 ? -6.418 25.078 8.906 1 91.81 67 VAL B N 1
ATOM 1542 C CA . VAL B 1 67 ? -5.414 24.734 7.906 1 91.81 67 VAL B CA 1
ATOM 1543 C C . VAL B 1 67 ? -4.926 23.297 8.133 1 91.81 67 VAL B C 1
ATOM 1545 O O . VAL B 1 67 ? -4.797 22.531 7.188 1 91.81 67 VAL B O 1
ATOM 1548 N N . MET B 1 68 ? -4.707 22.906 9.359 1 93.38 68 MET B N 1
ATOM 1549 C CA . MET B 1 68 ? -4.266 21.562 9.703 1 93.38 68 MET B CA 1
ATOM 1550 C C . MET B 1 68 ? -5.371 20.547 9.445 1 93.38 68 MET B C 1
ATOM 1552 O O . MET B 1 68 ? -5.102 19.406 9.055 1 93.38 68 MET B O 1
ATOM 1556 N N . ALA B 1 69 ? -6.586 20.938 9.734 1 95.62 69 ALA B N 1
ATOM 1557 C CA . ALA B 1 69 ? -7.715 20.062 9.445 1 95.62 69 ALA B CA 1
ATOM 1558 C C . ALA B 1 69 ? -7.812 19.766 7.953 1 95.62 69 ALA B C 1
ATOM 1560 O O . ALA B 1 69 ? -8.016 18.625 7.551 1 95.62 69 ALA B O 1
ATOM 1561 N N . ARG B 1 70 ? -7.676 20.75 7.141 1 96.19 70 ARG B N 1
ATOM 1562 C CA . ARG B 1 70 ? -7.727 20.578 5.691 1 96.19 70 ARG B CA 1
ATOM 1563 C C . ARG B 1 70 ? -6.629 19.641 5.211 1 96.19 70 ARG B C 1
ATOM 1565 O O . ARG B 1 70 ? -6.871 18.781 4.363 1 96.19 70 ARG B O 1
ATOM 1572 N N . GLU B 1 71 ? -5.488 19.797 5.734 1 95.94 71 GLU B N 1
ATOM 1573 C CA . GLU B 1 71 ? -4.379 18.906 5.387 1 95.94 71 GLU B CA 1
ATOM 1574 C C . GLU B 1 71 ? -4.672 17.469 5.793 1 95.94 71 GLU B C 1
ATOM 1576 O O . GLU B 1 71 ? -4.367 16.531 5.051 1 95.94 71 GLU B O 1
ATOM 1581 N N . SER B 1 72 ? -5.227 17.344 7.016 1 97.88 72 SER B N 1
ATOM 1582 C CA . SER B 1 72 ? -5.59 16.016 7.48 1 97.88 72 SER B CA 1
ATOM 1583 C C . SER B 1 72 ? -6.57 15.336 6.523 1 97.88 72 SER B C 1
ATOM 1585 O O . SER B 1 72 ? -6.426 14.156 6.211 1 97.88 72 SER B O 1
ATOM 1587 N N . PHE B 1 73 ? -7.531 16.094 6.004 1 98.5 73 PHE B N 1
ATOM 1588 C CA . PHE B 1 73 ? -8.5 15.523 5.07 1 98.5 73 PHE B CA 1
ATOM 1589 C C . PHE B 1 73 ? -7.828 15.164 3.752 1 98.5 73 PHE B C 1
ATOM 1591 O O . PHE B 1 73 ? -8.141 14.133 3.152 1 98.5 73 PHE B O 1
ATOM 1598 N N . ARG B 1 74 ? -6.926 15.945 3.26 1 98.31 74 ARG B N 1
ATOM 1599 C CA . ARG B 1 74 ? -6.203 15.641 2.029 1 98.31 74 ARG B CA 1
ATOM 1600 C C . ARG B 1 74 ? -5.395 14.352 2.174 1 98.31 74 ARG B C 1
ATOM 1602 O O . ARG B 1 74 ? -5.387 13.516 1.27 1 98.31 74 ARG B O 1
ATOM 1609 N N . ILE B 1 75 ? -4.746 14.219 3.311 1 98.69 75 ILE B N 1
ATOM 1610 C CA . ILE B 1 75 ? -3.957 13.016 3.566 1 98.69 75 ILE B CA 1
ATOM 1611 C C . ILE B 1 75 ? -4.879 11.805 3.674 1 98.69 75 ILE B C 1
ATOM 1613 O O . ILE B 1 75 ? -4.594 10.75 3.102 1 98.69 75 ILE B O 1
ATOM 1617 N N . ALA B 1 76 ? -5.969 11.953 4.379 1 98.88 76 ALA B N 1
ATOM 1618 C CA . ALA B 1 76 ? -6.949 10.875 4.473 1 98.88 76 ALA B CA 1
ATOM 1619 C C . ALA B 1 76 ? -7.426 10.445 3.086 1 98.88 76 ALA B C 1
ATOM 1621 O O . ALA B 1 76 ? -7.531 9.25 2.801 1 98.88 76 ALA B O 1
ATOM 1622 N N . GLY B 1 77 ? -7.77 11.438 2.25 1 98.88 77 GLY B N 1
ATOM 1623 C CA . GLY B 1 77 ? -8.195 11.125 0.894 1 98.88 77 GLY B CA 1
ATOM 1624 C C . GLY B 1 77 ? -7.141 10.406 0.084 1 98.88 77 GLY B C 1
ATOM 1625 O O . GLY B 1 77 ? -7.449 9.461 -0.647 1 98.88 77 GLY B O 1
ATOM 1626 N N . PHE B 1 78 ? -5.922 10.852 0.174 1 98.94 78 PHE B N 1
ATOM 1627 C CA . PHE B 1 78 ? -4.797 10.219 -0.495 1 98.94 78 PHE B CA 1
ATOM 1628 C C . PHE B 1 78 ? -4.637 8.773 -0.031 1 98.94 78 PHE B C 1
ATOM 1630 O O . PHE B 1 78 ? -4.621 7.852 -0.85 1 98.94 78 PHE B O 1
ATOM 1637 N N . LEU B 1 79 ? -4.559 8.555 1.3 1 98.94 79 LEU B N 1
ATOM 1638 C CA . LEU B 1 79 ? -4.402 7.223 1.875 1 98.94 79 LEU B CA 1
ATOM 1639 C C . LEU B 1 79 ? -5.594 6.336 1.523 1 98.94 79 LEU B C 1
ATOM 1641 O O . LEU B 1 79 ? -5.422 5.148 1.237 1 98.94 79 LEU B O 1
ATOM 1645 N N . GLY B 1 80 ? -6.746 6.918 1.477 1 98.94 80 GLY B N 1
ATOM 1646 C CA . GLY B 1 80 ? -7.969 6.188 1.19 1 98.94 80 GLY B CA 1
ATOM 1647 C C . GLY B 1 80 ? -8.125 5.832 -0.277 1 98.94 80 GLY B C 1
ATOM 1648 O O . GLY B 1 80 ? -8.977 5.02 -0.64 1 98.94 80 GLY B O 1
ATOM 1649 N N . SER B 1 81 ? -7.281 6.387 -1.194 1 98.94 81 SER B N 1
ATOM 1650 C CA . SER B 1 81 ? -7.492 6.227 -2.629 1 98.94 81 SER B CA 1
ATOM 1651 C C . SER B 1 81 ? -6.422 5.336 -3.25 1 98.94 81 SER B C 1
ATOM 1653 O O . SER B 1 81 ? -6.672 4.656 -4.246 1 98.94 81 SER B O 1
ATOM 1655 N N . ILE B 1 82 ? -5.234 5.332 -2.686 1 98.94 82 ILE B N 1
ATOM 1656 C CA . ILE B 1 82 ? -4.078 4.848 -3.432 1 98.94 82 ILE B CA 1
ATOM 1657 C C . ILE B 1 82 ? -4.156 3.33 -3.58 1 98.94 82 ILE B C 1
ATOM 1659 O O . ILE B 1 82 ? -3.73 2.775 -4.598 1 98.94 82 ILE B O 1
ATOM 1663 N N . TYR B 1 83 ? -4.68 2.584 -2.57 1 98.94 83 TYR B N 1
ATOM 1664 C CA . TYR B 1 83 ? -4.836 1.138 -2.67 1 98.94 83 TYR B CA 1
ATOM 1665 C C . TYR B 1 83 ? -5.684 0.763 -3.879 1 98.94 83 TYR B C 1
ATOM 1667 O O . TYR B 1 83 ? -5.32 -0.129 -4.648 1 98.94 83 TYR B O 1
ATOM 1675 N N . TRP B 1 84 ? -6.773 1.47 -4.008 1 98.94 84 TRP B N 1
ATOM 1676 C CA . TRP B 1 84 ? -7.734 1.208 -5.074 1 98.94 84 TRP B CA 1
ATOM 1677 C C . TRP B 1 84 ? -7.188 1.652 -6.426 1 98.94 84 TRP B C 1
ATOM 1679 O O . TRP B 1 84 ? -7.367 0.963 -7.434 1 98.94 84 TRP B O 1
ATOM 1689 N N . ALA B 1 85 ? -6.562 2.789 -6.469 1 98.94 85 ALA B N 1
ATOM 1690 C CA . ALA B 1 85 ? -5.938 3.273 -7.695 1 98.94 85 ALA B CA 1
ATOM 1691 C C . ALA B 1 85 ? -4.863 2.309 -8.18 1 98.94 85 ALA B C 1
ATOM 1693 O O . ALA B 1 85 ? -4.746 2.053 -9.383 1 98.94 85 ALA B O 1
ATOM 1694 N N . ALA B 1 86 ? -4.066 1.807 -7.273 1 98.94 86 ALA B N 1
ATOM 1695 C CA . ALA B 1 86 ? -3.055 0.814 -7.629 1 98.94 86 ALA B CA 1
ATOM 1696 C C . ALA B 1 86 ? -3.699 -0.45 -8.188 1 98.94 86 ALA B C 1
ATOM 1698 O O . ALA B 1 86 ? -3.141 -1.098 -9.078 1 98.94 86 ALA B O 1
ATOM 1699 N N . GLY B 1 87 ? -4.855 -0.834 -7.605 1 98.88 87 GLY B N 1
ATOM 1700 C CA . GLY B 1 87 ? -5.602 -1.946 -8.172 1 98.88 87 GLY B CA 1
ATOM 1701 C C . GLY B 1 87 ? -5.996 -1.724 -9.617 1 98.88 87 GLY B C 1
ATOM 1702 O O . GLY B 1 87 ? -5.816 -2.607 -10.461 1 98.88 87 GLY B O 1
ATOM 1703 N N . TRP B 1 88 ? -6.516 -0.59 -9.883 1 98.88 88 TRP B N 1
ATOM 1704 C CA . TRP B 1 88 ? -6.848 -0.245 -11.266 1 98.88 88 TRP B CA 1
ATOM 1705 C C . TRP B 1 88 ? -5.609 -0.287 -12.148 1 98.88 88 TRP B C 1
ATOM 1707 O O . TRP B 1 88 ? -5.645 -0.839 -13.25 1 98.88 88 TRP B O 1
ATOM 1717 N N . ALA B 1 89 ? -4.508 0.24 -11.742 1 98.88 89 ALA B N 1
ATOM 1718 C CA . ALA B 1 89 ? -3.266 0.297 -12.508 1 98.88 89 ALA B CA 1
ATOM 1719 C C . ALA B 1 89 ? -2.732 -1.104 -12.797 1 98.88 89 ALA B C 1
ATOM 1721 O O . ALA B 1 89 ? -2.047 -1.321 -13.797 1 98.88 89 ALA B O 1
ATOM 1722 N N . SER B 1 90 ? -3.039 -2.027 -11.914 1 98.75 90 SER B N 1
ATOM 1723 C CA . SER B 1 90 ? -2.549 -3.395 -12.047 1 98.75 90 SER B CA 1
ATOM 1724 C C . SER B 1 90 ? -2.961 -4 -13.383 1 98.75 90 SER B C 1
ATOM 1726 O O . SER B 1 90 ? -2.252 -4.848 -13.938 1 98.75 90 SER B O 1
ATOM 1728 N N . LEU B 1 91 ? -4.086 -3.547 -13.945 1 98.44 91 LEU B N 1
ATOM 1729 C CA . LEU B 1 91 ? -4.621 -4.121 -15.18 1 98.44 91 LEU B CA 1
ATOM 1730 C C . LEU B 1 91 ? -3.752 -3.754 -16.375 1 98.44 91 LEU B C 1
ATOM 1732 O O . LEU B 1 91 ? -3.869 -4.359 -17.438 1 98.44 91 LEU B O 1
ATOM 1736 N N . LEU B 1 92 ? -2.891 -2.822 -16.219 1 98.44 92 LEU B N 1
ATOM 1737 C CA . LEU B 1 92 ? -2.016 -2.383 -17.297 1 98.44 92 LEU B CA 1
ATOM 1738 C C . LEU B 1 92 ? -0.776 -3.268 -17.391 1 98.44 92 LEU B C 1
ATOM 1740 O O . LEU B 1 92 ? 0.013 -3.143 -18.328 1 98.44 92 LEU B O 1
ATOM 1744 N N . PHE B 1 93 ? -0.54 -4.188 -16.469 1 98.81 93 PHE B N 1
ATOM 1745 C CA . PHE B 1 93 ? 0.647 -5.035 -16.422 1 98.81 93 PHE B CA 1
ATOM 1746 C C . PHE B 1 93 ? 0.42 -6.328 -17.203 1 98.81 93 PHE B C 1
ATOM 1748 O O . PHE B 1 93 ? -0.716 -6.785 -17.328 1 98.81 93 PHE B O 1
ATOM 1755 N N . PRO B 1 94 ? 1.43 -6.887 -17.703 1 98.5 94 PRO B N 1
ATOM 1756 C CA . PRO B 1 94 ? 1.273 -8.062 -18.547 1 98.5 94 PRO B CA 1
ATOM 1757 C C . PRO B 1 94 ? 0.718 -9.273 -17.797 1 98.5 94 PRO B C 1
ATOM 1759 O O . PRO B 1 94 ? 1.223 -9.625 -16.734 1 98.5 94 PRO B O 1
ATOM 1762 N N . GLY B 1 95 ? -0.247 -9.898 -18.312 1 98.38 95 GLY B N 1
ATOM 1763 C CA . GLY B 1 95 ? -0.754 -11.172 -17.844 1 98.38 95 GLY B CA 1
ATOM 1764 C C . GLY B 1 95 ? -1.635 -11.047 -16.609 1 98.38 95 GLY B C 1
ATOM 1765 O O . GLY B 1 95 ? -1.968 -12.047 -15.977 1 98.38 95 GLY B O 1
ATOM 1766 N N . THR B 1 96 ? -2.014 -9.828 -16.234 1 98.75 96 THR B N 1
ATOM 1767 C CA . THR B 1 96 ? -2.828 -9.633 -15.039 1 98.75 96 THR B CA 1
ATOM 1768 C C . THR B 1 96 ? -4.312 -9.68 -15.391 1 98.75 96 THR B C 1
ATOM 1770 O O . THR B 1 96 ? -4.711 -9.312 -16.5 1 98.75 96 THR B O 1
ATOM 1773 N N . GLU B 1 97 ? -5.109 -10.172 -14.477 1 98.69 97 GLU B N 1
ATOM 1774 C CA . GLU B 1 97 ? -6.57 -10.156 -14.523 1 98.69 97 GLU B CA 1
ATOM 1775 C C . GLU B 1 97 ? -7.172 -10.047 -13.125 1 98.69 97 GLU B C 1
ATOM 1777 O O . GLU B 1 97 ? -6.496 -10.328 -12.133 1 98.69 97 GLU B O 1
ATOM 1782 N N . GLY B 1 98 ? -8.438 -9.703 -13.086 1 98.5 98 GLY B N 1
ATOM 1783 C CA . GLY B 1 98 ? -9.125 -9.633 -11.812 1 98.5 98 GLY B CA 1
ATOM 1784 C C . GLY B 1 98 ? -9.602 -10.984 -11.312 1 98.5 98 GLY B C 1
ATOM 1785 O O . GLY B 1 98 ? -9.969 -11.125 -10.141 1 98.5 98 GLY B O 1
ATOM 1786 N N . LEU B 1 99 ? -9.625 -11.914 -12.172 1 98.44 99 LEU B N 1
ATOM 1787 C CA . LEU B 1 99 ? -10.055 -13.273 -11.867 1 98.44 99 LEU B CA 1
ATOM 1788 C C . LEU B 1 99 ? -9.133 -14.289 -12.531 1 98.44 99 LEU B C 1
ATOM 1790 O O . LEU B 1 99 ? -8.664 -14.078 -13.648 1 98.44 99 LEU B O 1
ATOM 1794 N N . ASP B 1 100 ? -8.977 -15.383 -11.789 1 98.5 100 ASP B N 1
ATOM 1795 C CA . ASP B 1 100 ? -8.328 -16.516 -12.43 1 98.5 100 ASP B CA 1
ATOM 1796 C C . ASP B 1 100 ? -9.312 -17.297 -13.297 1 98.5 100 ASP B C 1
ATOM 1798 O O . ASP B 1 100 ? -10.523 -17.281 -13.055 1 98.5 100 ASP B O 1
ATOM 1802 N N . PRO B 1 101 ? -8.828 -17.984 -14.352 1 97.56 101 PRO B N 1
ATOM 1803 C CA . PRO B 1 101 ? -9.703 -18.688 -15.281 1 97.56 101 PRO B CA 1
ATOM 1804 C C . PRO B 1 101 ? -10.625 -19.688 -14.57 1 97.56 101 PRO B C 1
ATOM 1806 O O . PRO B 1 101 ? -11.797 -19.812 -14.938 1 97.56 101 PRO B O 1
ATOM 1809 N N . GLU B 1 102 ? -10.203 -20.391 -13.562 1 96.88 102 GLU B N 1
ATOM 1810 C CA . GLU B 1 102 ? -10.992 -21.406 -12.875 1 96.88 102 GLU B CA 1
ATOM 1811 C C . GLU B 1 102 ? -12.141 -20.781 -12.094 1 96.88 102 GLU B C 1
ATOM 1813 O O . GLU B 1 102 ? -13.086 -21.484 -11.711 1 96.88 102 GLU B O 1
ATOM 1818 N N . PHE B 1 103 ? -12.062 -19.484 -11.898 1 97.56 103 PHE B N 1
ATOM 1819 C CA . PHE B 1 103 ? -13.109 -18.812 -11.125 1 97.56 103 PHE B CA 1
ATOM 1820 C C . PHE B 1 103 ? -13.844 -17.797 -11.977 1 97.56 103 PHE B C 1
ATOM 1822 O O . PHE B 1 103 ? -14.312 -16.766 -11.477 1 97.56 103 PHE B O 1
ATOM 1829 N N . GLY B 1 104 ? -13.734 -17.953 -13.32 1 96.44 104 GLY B N 1
ATOM 1830 C CA . GLY B 1 104 ? -14.562 -17.141 -14.195 1 96.44 104 GLY B CA 1
ATOM 1831 C C . GLY B 1 104 ? -13.781 -16.094 -14.969 1 96.44 104 GLY B C 1
ATOM 1832 O O . GLY B 1 104 ? -14.359 -15.203 -15.586 1 96.44 104 GLY B O 1
ATOM 1833 N N . GLY B 1 105 ? -12.461 -16.234 -14.914 1 95.38 105 GLY B N 1
ATOM 1834 C CA . GLY B 1 105 ? -11.648 -15.305 -15.68 1 95.38 105 GLY B CA 1
ATOM 1835 C C . GLY B 1 105 ? -11.555 -15.664 -17.156 1 95.38 105 GLY B C 1
ATOM 1836 O O . GLY B 1 105 ? -11.875 -16.797 -17.547 1 95.38 105 GLY B O 1
ATOM 1837 N N . PRO B 1 106 ? -11.195 -14.578 -17.828 1 97.12 106 PRO B N 1
ATOM 1838 C CA . PRO B 1 106 ? -10.734 -13.234 -17.484 1 97.12 106 PRO B CA 1
ATOM 1839 C C . PRO B 1 106 ? -11.867 -12.305 -17.062 1 97.12 106 PRO B C 1
ATOM 1841 O O . PRO B 1 106 ? -13.023 -12.531 -17.438 1 97.12 106 PRO B O 1
ATOM 1844 N N . GLY B 1 107 ? -11.617 -11.344 -16.25 1 97.62 107 GLY B N 1
ATOM 1845 C CA . GLY B 1 107 ? -12.547 -10.32 -15.797 1 97.62 107 GLY B CA 1
ATOM 1846 C C . GLY B 1 107 ? -11.984 -9.453 -14.688 1 97.62 107 GLY B C 1
ATOM 1847 O O . GLY B 1 107 ? -10.938 -9.758 -14.117 1 97.62 107 GLY B O 1
ATOM 1848 N N . PHE B 1 108 ? -12.641 -8.328 -14.453 1 98.25 108 PHE B N 1
ATOM 1849 C CA . PHE B 1 108 ? -12.227 -7.406 -13.406 1 98.25 108 PHE B CA 1
ATOM 1850 C C . PHE B 1 108 ? -13.43 -6.891 -12.625 1 98.25 108 PHE B C 1
ATOM 1852 O O . PHE B 1 108 ? -13.727 -5.695 -12.656 1 98.25 108 PHE B O 1
ATOM 1859 N N . PRO B 1 109 ? -14.094 -7.707 -11.883 1 97.69 109 PRO B N 1
ATOM 1860 C CA . PRO B 1 109 ? -15.273 -7.285 -11.133 1 97.69 109 PRO B CA 1
ATOM 1861 C C . PRO B 1 109 ? -14.953 -6.258 -10.047 1 97.69 109 PRO B C 1
ATOM 1863 O O . PRO B 1 109 ? -15.836 -5.508 -9.625 1 97.69 109 PRO B O 1
ATOM 1866 N N . GLN B 1 110 ? -13.727 -6.109 -9.594 1 97.88 110 GLN B N 1
ATOM 1867 C CA . GLN B 1 110 ? -13.305 -5.18 -8.555 1 97.88 110 GLN B CA 1
ATOM 1868 C C . GLN B 1 110 ? -13.422 -3.732 -9.023 1 97.88 110 GLN B C 1
ATOM 1870 O O . GLN B 1 110 ? -13.336 -2.805 -8.219 1 97.88 110 GLN B O 1
ATOM 1875 N N . LYS B 1 111 ? -13.57 -3.564 -10.328 1 97.94 111 LYS B N 1
ATOM 1876 C CA . LYS B 1 111 ? -13.656 -2.203 -10.852 1 97.94 111 LYS B CA 1
ATOM 1877 C C . LYS B 1 111 ? -14.766 -1.417 -10.156 1 97.94 111 LYS B C 1
ATOM 1879 O O . LYS B 1 111 ? -14.648 -0.206 -9.961 1 97.94 111 LYS B O 1
ATOM 1884 N N . TYR B 1 112 ? -15.789 -2.068 -9.75 1 98.06 112 TYR B N 1
ATOM 1885 C CA . TYR B 1 112 ? -16.922 -1.382 -9.148 1 98.06 112 TYR B CA 1
ATOM 1886 C C . TYR B 1 112 ? -16.594 -0.904 -7.738 1 98.06 112 TYR B C 1
ATOM 1888 O O . TYR B 1 112 ? -16.609 0.298 -7.465 1 98.06 112 TYR B O 1
ATOM 1896 N N . PRO B 1 113 ? -16.25 -1.881 -6.852 1 98.44 113 PRO B N 1
ATOM 1897 C CA . PRO B 1 113 ? -15.938 -1.374 -5.516 1 98.44 113 PRO B CA 1
ATOM 1898 C C . PRO B 1 113 ? -14.711 -0.466 -5.5 1 98.44 113 PRO B C 1
ATOM 1900 O O . PRO B 1 113 ? -14.633 0.459 -4.688 1 98.44 113 PRO B O 1
ATOM 1903 N N . PHE B 1 114 ? -13.656 -0.668 -6.363 1 98.88 114 PHE B N 1
ATOM 1904 C CA . PHE B 1 114 ? -12.484 0.192 -6.41 1 98.88 114 PHE B CA 1
ATOM 1905 C C . PHE B 1 114 ? -12.867 1.615 -6.797 1 98.88 114 PHE B C 1
ATOM 1907 O O . PHE B 1 114 ? -12.43 2.576 -6.156 1 98.88 114 PHE B O 1
ATOM 1914 N N . THR B 1 115 ? -13.695 1.726 -7.809 1 98.88 115 THR B N 1
ATOM 1915 C CA . THR B 1 115 ? -14.133 3.035 -8.273 1 98.88 115 THR B CA 1
ATOM 1916 C C . THR B 1 115 ? -15.008 3.721 -7.23 1 98.88 115 THR B C 1
ATOM 1918 O O . THR B 1 115 ? -14.844 4.914 -6.961 1 98.88 115 THR B O 1
ATOM 1921 N N . ALA B 1 116 ? -15.914 2.973 -6.652 1 98.88 116 ALA B N 1
ATOM 1922 C CA . ALA B 1 116 ? -16.766 3.529 -5.605 1 98.88 116 ALA B CA 1
ATOM 1923 C C . 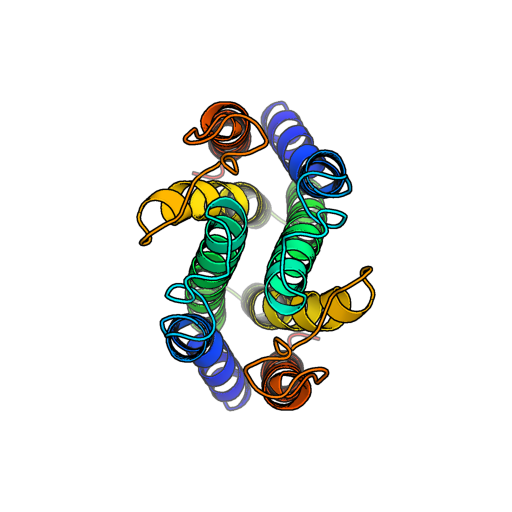ALA B 1 116 ? -15.93 4.051 -4.438 1 98.88 116 ALA B C 1
ATOM 1925 O O . ALA B 1 116 ? -16.188 5.137 -3.918 1 98.88 116 ALA B O 1
ATOM 1926 N N . ALA B 1 117 ? -14.953 3.289 -4.023 1 98.94 117 ALA B N 1
ATOM 1927 C CA . ALA B 1 117 ? -14.117 3.664 -2.885 1 98.94 117 ALA B CA 1
ATOM 1928 C C . ALA B 1 117 ? -13.312 4.922 -3.189 1 98.94 117 ALA B C 1
ATOM 1930 O O . ALA B 1 117 ? -13.203 5.816 -2.348 1 98.94 117 ALA B O 1
ATOM 1931 N N . ILE B 1 118 ? -12.695 4.984 -4.383 1 98.94 118 ILE B N 1
ATOM 1932 C CA . ILE B 1 118 ? -11.984 6.191 -4.789 1 98.94 118 ILE B CA 1
ATOM 1933 C C . ILE B 1 118 ? -12.945 7.383 -4.77 1 98.94 118 ILE B C 1
ATOM 1935 O O . ILE B 1 118 ? -12.602 8.461 -4.277 1 98.94 118 ILE B O 1
ATOM 1939 N N . GLY B 1 119 ? -14.133 7.191 -5.285 1 98.88 119 GLY B N 1
ATOM 1940 C CA . GLY B 1 119 ? -15.141 8.242 -5.266 1 98.88 119 GLY B CA 1
ATOM 1941 C C . GLY B 1 119 ? -15.477 8.711 -3.863 1 98.88 119 GLY B C 1
ATOM 1942 O O . GLY B 1 119 ? -15.625 9.914 -3.625 1 98.88 119 GLY B O 1
ATOM 1943 N N . LEU B 1 120 ? -15.688 7.754 -2.932 1 98.94 120 LEU B N 1
ATOM 1944 C CA . LEU B 1 120 ? -15.953 8.094 -1.539 1 98.94 120 LEU B CA 1
ATOM 1945 C C . LEU B 1 120 ? -14.836 8.969 -0.975 1 98.94 120 LEU B C 1
ATOM 1947 O O . LEU B 1 120 ? -15.109 9.992 -0.332 1 98.94 120 LEU B O 1
ATOM 1951 N N . ALA B 1 121 ? -13.594 8.594 -1.199 1 98.88 121 ALA B N 1
ATOM 1952 C CA . ALA B 1 121 ? -12.445 9.336 -0.668 1 98.88 121 ALA B CA 1
ATOM 1953 C C . ALA B 1 121 ? -12.383 10.742 -1.256 1 98.88 121 ALA B C 1
ATOM 1955 O O . ALA B 1 121 ? -12.273 11.727 -0.52 1 98.88 121 ALA B O 1
ATOM 1956 N N . VAL B 1 122 ? -12.469 10.891 -2.578 1 98.69 122 VAL B N 1
ATOM 1957 C CA . VAL B 1 122 ? -12.32 12.164 -3.275 1 98.69 122 VAL B CA 1
ATOM 1958 C C . VAL B 1 122 ? -13.484 13.086 -2.908 1 98.69 122 VAL B C 1
ATOM 1960 O O . VAL B 1 122 ? -13.273 14.258 -2.59 1 98.69 122 VAL B O 1
ATOM 1963 N N . THR B 1 123 ? -14.711 12.539 -2.953 1 98.81 123 THR B N 1
ATOM 1964 C CA . THR B 1 123 ? -15.875 13.336 -2.605 1 98.81 123 THR B CA 1
ATOM 1965 C C . THR B 1 123 ? -15.828 13.758 -1.139 1 98.81 123 THR B C 1
ATOM 1967 O O . THR B 1 123 ? -16.203 14.875 -0.796 1 98.81 123 THR B O 1
ATOM 1970 N N . GLY B 1 124 ? -15.414 12.789 -0.264 1 98.81 124 GLY B N 1
ATOM 1971 C CA . GLY B 1 124 ? -15.297 13.117 1.147 1 98.81 124 GLY B CA 1
ATOM 1972 C C . GLY B 1 124 ? -14.359 14.281 1.412 1 98.81 124 GLY B C 1
ATOM 1973 O O . GLY B 1 124 ? -14.695 15.203 2.156 1 98.81 124 GLY B O 1
ATOM 1974 N N . VAL B 1 125 ? -13.195 14.297 0.772 1 98.56 125 VAL B N 1
ATOM 1975 C CA . VAL B 1 125 ? -12.219 15.367 0.92 1 98.56 125 VAL B CA 1
ATOM 1976 C C . VAL B 1 125 ? -12.82 16.688 0.42 1 98.56 125 VAL B C 1
ATOM 1978 O O . VAL B 1 125 ? -12.672 17.719 1.06 1 98.56 125 VAL B O 1
ATOM 1981 N N . TYR B 1 126 ? -13.445 16.609 -0.761 1 98.06 126 TYR B N 1
ATOM 1982 C CA . TYR B 1 126 ? -14.055 17.797 -1.346 1 98.06 126 TYR B CA 1
ATOM 1983 C C . TYR B 1 126 ? -15.07 18.422 -0.395 1 98.06 126 TYR B C 1
ATOM 1985 O O . TYR B 1 126 ? -15.055 19.625 -0.15 1 98.06 126 TYR B O 1
ATOM 1993 N N . LEU B 1 127 ? -15.93 17.625 0.209 1 98.06 127 LEU B N 1
ATOM 1994 C CA . LEU B 1 127 ? -17.016 18.109 1.064 1 98.06 127 LEU B CA 1
ATOM 1995 C C . LEU B 1 127 ? -16.453 18.672 2.369 1 98.06 127 LEU B C 1
ATOM 1997 O O . LEU B 1 127 ? -17.094 19.531 2.984 1 98.06 127 LEU B O 1
ATOM 2001 N N . GLU B 1 128 ? -15.25 18.203 2.75 1 97.19 128 GLU B N 1
ATOM 2002 C CA . GLU B 1 128 ? -14.648 18.688 3.986 1 97.19 128 GLU B CA 1
ATOM 2003 C C . GLU B 1 128 ? -13.703 19.859 3.721 1 97.19 128 GLU B C 1
ATOM 2005 O O . GLU B 1 128 ? -13.039 20.344 4.637 1 97.19 128 GLU B O 1
ATOM 2010 N N . GLY B 1 129 ? -13.656 20.266 2.445 1 93.25 129 GLY B N 1
ATOM 2011 C CA . GLY B 1 129 ? -12.883 21.453 2.098 1 93.25 129 GLY B CA 1
ATOM 2012 C C . GLY B 1 129 ? -11.406 21.172 1.922 1 93.25 129 GLY B C 1
ATOM 2013 O O . GLY B 1 129 ? -10.57 22.047 2.158 1 93.25 129 GLY B O 1
ATOM 2014 N N . GLY B 1 130 ? -11.109 19.906 1.64 1 88.62 130 GLY B N 1
ATOM 2015 C CA . GLY B 1 130 ? -9.703 19.547 1.474 1 88.62 130 GLY B CA 1
ATOM 2016 C C . GLY B 1 130 ? -9.109 20.062 0.183 1 88.62 130 GLY B C 1
ATOM 2017 O O . GLY B 1 130 ? -7.895 19.984 -0.025 1 88.62 130 GLY B O 1
ATOM 2018 N N . PHE B 1 131 ? -9.945 20.484 -0.724 1 85.81 131 PHE B N 1
ATOM 2019 C CA . PHE B 1 131 ? -9.445 21.094 -1.952 1 85.81 131 PHE B CA 1
ATOM 2020 C C . PHE B 1 131 ? -9.688 22.594 -1.952 1 85.81 131 PHE B C 1
ATOM 2022 O O . PHE B 1 131 ? -10.641 23.078 -1.327 1 85.81 131 PHE B O 1
#

InterPro domains:
  IPR046580 Protein of unknown function DUF6640 [PF20345] (12-119)

Radius of gyration: 18.31 Å; Cα contacts (8 Å, |Δi|>4): 490; chains: 2; bounding box: 42×51×36 Å

pLDDT: mean 97.92, std 2.09, range [85.75, 98.94]

Secondary structure (DSSP, 8-state):
-HHHHHHHHHHHHHHHHHHHHHSSTTTTT-TTS-HHHHHHHHHHHHHHHHHHHHHHHHHHS--SSHHHHHHHHHHHHHHHHHHHHHHHHHTTSTT--SS-GGGT-S--TTHHHHHHHHHHHHHHHHHTT--/-HHHHHHHHHHHHHHHHHHHHHSSTTTTT-TTS-HHHHHHHHHHHHHHHHHHHHHHHHHHS--SSHHHHHHHHHHHHHHHHHHHHHHHHHTTSTT--SS-GGGT-S--TTHHHHHHHHHHHHHHHHHTT--

Solvent-accessible surface area (backbone atoms only — not comparable to full-atom values): 12306 Å² total; per-residue (Å²): 108,70,17,49,52,32,31,41,53,26,10,48,45,29,44,45,41,42,53,70,73,35,71,38,64,89,42,54,58,19,86,71,49,45,24,31,45,31,20,32,43,39,21,49,31,44,42,29,26,54,33,8,53,49,13,39,46,36,58,65,56,90,56,97,41,70,70,51,41,25,51,28,26,40,50,16,25,48,46,36,23,46,67,39,51,19,49,61,56,12,61,77,44,71,71,31,28,63,26,38,62,96,74,66,28,76,44,53,78,58,56,54,63,34,51,52,31,36,47,28,8,55,50,11,19,52,68,61,51,33,106,107,69,16,49,53,32,33,41,52,25,11,48,46,28,46,44,40,41,53,71,73,34,71,37,64,90,41,53,59,20,86,71,48,46,25,30,43,31,20,33,42,39,21,50,33,44,41,30,25,53,31,9,52,49,12,39,46,36,58,66,56,90,54,96,42,73,69,51,42,24,50,28,26,38,49,16,24,50,46,36,23,47,67,38,52,19,49,60,54,12,62,78,43,74,69,29,29,62,25,37,61,96,74,65,29,75,44,56,78,60,55,54,64,33,50,51,30,34,48,27,9,53,52,11,18,50,67,60,52,34,108

Foldseek 3Di:
DVLLVLLLVLLVCLQCVLCVVAVDCQHLVPPPDDPVRNVVSVVLNVLSNVLSVQLNCLSDPDDPDLVSNLVSLVSSLVSSQVSLVVVVVQVVDPPDACGDVVGPDRHNPCPVVSVSSNVSSVVSSVVSVSD/DVLLVLLLVLLVCLQCVLCVVAVDCQHLVPPPDDPVRNVVSVVLNVLSNVLSVQLNCLSDPDDPDLVSNLVSLVSSLVSSQVSLVVVVVQVVDPPDACGDVVGPDRHNPCPVVSVSSNVSSVVSSVVSPSD

Organism: Colletotrichum higginsianum (strain IMI 349063) (NCBI:txid759273)

Sequence (262 aa):
MFGRILLTVDGLLLLFGAFMADWNETHIHNPRWPPHAKFHNAQTMTLSSILGAATLYFTWRANASAVMARESFRIAGFLGSIYWAAGWASLLFPGTEGLDPEFGGPGFPQKYPFTAAIGLAVTGVYLEGGFMFGRILLTVDGLLLLFGAFMADWNETHIHNPRWPPHAKFHNAQTMTLSSILGAATLYFTWRANASAVMARESFRIAGFLGSIYWAAGWASLLFPGTEGLDPEFGGPGFPQKYPFTAAIGLAVTGVYLEGGF

Nearest PDB structures (foldseek):
  1o5h-assembly1_B  TM=4.284E-01  e=2.395E+00  Thermotoga maritima
  8wdf-assembly1_A  TM=4.285E-01  e=5.872E+00  Pseudomonas aeruginosa PAO1
  6o7t-assembly1_n  TM=2.523E-01  e=7.919E+00  Saccharomyces cerevisiae
  1o5h-assembly1_B  TM=4.284E-01  e=2.406E+00  Thermotoga maritima
  8wdf-assembly1_A  TM=4.211E-01  e=6.194E+00  Pseudomonas aeruginosa PAO1